Protein AF-A0A2J6TRJ1-F1 (afdb_monomer_lite)

Structure (mmCIF, N/CA/C/O backbone):
data_AF-A0A2J6TRJ1-F1
#
_entry.id   AF-A0A2J6TRJ1-F1
#
loop_
_atom_site.group_PDB
_atom_site.id
_atom_site.type_symbol
_atom_site.label_atom_id
_atom_site.label_alt_id
_atom_site.label_comp_id
_atom_site.label_asym_id
_atom_site.label_entity_id
_atom_site.label_seq_id
_atom_site.pdbx_PDB_ins_code
_atom_site.Cartn_x
_atom_site.Cartn_y
_atom_site.Cartn_z
_atom_site.occupancy
_atom_site.B_iso_or_equiv
_atom_site.auth_seq_id
_atom_site.auth_comp_id
_atom_site.auth_asym_id
_atom_site.auth_atom_id
_atom_site.pdbx_PDB_model_num
ATOM 1 N N . MET A 1 1 ? -2.696 -21.106 -6.246 1.00 55.34 1 MET A N 1
ATOM 2 C CA . MET A 1 1 ? -2.782 -19.704 -5.778 1.00 55.34 1 MET A CA 1
ATOM 3 C C . MET A 1 1 ? -1.423 -19.376 -5.183 1.00 55.34 1 MET A C 1
ATOM 5 O O . MET A 1 1 ? -0.924 -20.233 -4.468 1.00 55.34 1 MET A O 1
ATOM 9 N N . SER A 1 2 ? -0.776 -18.268 -5.560 1.00 71.44 2 SER A N 1
ATOM 10 C CA . SER A 1 2 ? 0.528 -17.905 -4.976 1.00 71.44 2 SER A CA 1
ATOM 11 C C . SER A 1 2 ? 0.366 -17.523 -3.501 1.00 71.44 2 SER A C 1
ATOM 13 O O . SER A 1 2 ? -0.729 -17.141 -3.082 1.00 71.44 2 SER A O 1
ATOM 15 N N . GLU A 1 3 ? 1.439 -17.628 -2.718 1.00 71.12 3 GLU A N 1
ATOM 16 C CA . GLU A 1 3 ? 1.448 -17.252 -1.297 1.00 71.12 3 GLU A CA 1
ATOM 17 C C . GLU A 1 3 ? 1.041 -15.782 -1.096 1.00 71.12 3 GLU A C 1
ATOM 19 O O . GLU A 1 3 ? 0.196 -15.481 -0.257 1.00 71.12 3 GLU A O 1
ATOM 24 N N . GLU A 1 4 ? 1.523 -14.882 -1.958 1.00 67.69 4 GLU A N 1
ATOM 25 C CA . GLU A 1 4 ? 1.135 -13.463 -1.970 1.00 67.69 4 GLU A CA 1
ATOM 26 C C . GLU A 1 4 ? -0.361 -13.257 -2.254 1.00 67.69 4 GLU A C 1
ATOM 28 O O . GLU A 1 4 ? -1.012 -12.428 -1.621 1.00 67.69 4 GLU A O 1
ATOM 33 N N . ALA A 1 5 ? -0.943 -14.041 -3.168 1.00 72.94 5 ALA A N 1
ATOM 34 C CA . ALA A 1 5 ? -2.368 -13.953 -3.480 1.00 72.94 5 ALA A CA 1
ATOM 35 C C . ALA A 1 5 ? -3.246 -14.397 -2.301 1.00 72.94 5 ALA A C 1
ATOM 37 O O . ALA A 1 5 ? -4.326 -13.842 -2.086 1.00 72.94 5 ALA A O 1
ATOM 38 N N . MET A 1 6 ? -2.779 -15.392 -1.542 1.00 82.44 6 MET A N 1
ATOM 39 C CA . MET A 1 6 ? -3.430 -15.841 -0.314 1.00 82.44 6 MET A CA 1
ATOM 40 C C . MET A 1 6 ? -3.315 -14.783 0.788 1.00 82.44 6 MET A C 1
ATOM 42 O O . MET A 1 6 ? -4.311 -14.485 1.444 1.00 82.44 6 MET A O 1
ATOM 46 N N . GLU A 1 7 ? -2.144 -14.163 0.942 1.00 82.94 7 GLU A N 1
ATOM 47 C CA . GLU A 1 7 ? -1.927 -13.103 1.929 1.00 82.94 7 GLU A CA 1
ATOM 48 C C . GLU A 1 7 ? -2.807 -11.879 1.660 1.00 82.94 7 GLU A C 1
ATOM 50 O O . GLU A 1 7 ? -3.430 -11.355 2.580 1.00 82.94 7 GLU A O 1
ATOM 55 N N . VAL A 1 8 ? -2.944 -11.452 0.401 1.00 83.62 8 VAL A N 1
ATOM 56 C CA . VAL A 1 8 ? -3.844 -10.338 0.059 1.00 83.62 8 VAL A CA 1
ATOM 57 C C . VAL A 1 8 ? -5.289 -10.682 0.388 1.00 83.62 8 VAL A C 1
ATOM 59 O O . VAL A 1 8 ? -6.015 -9.832 0.897 1.00 83.62 8 VAL A O 1
ATOM 62 N N . ALA A 1 9 ? -5.722 -11.912 0.102 1.00 85.56 9 ALA A N 1
ATOM 63 C CA . ALA A 1 9 ? -7.080 -12.341 0.407 1.00 85.56 9 ALA A CA 1
ATOM 64 C C . ALA A 1 9 ? -7.352 -12.320 1.919 1.00 85.56 9 ALA A C 1
ATOM 66 O O . ALA A 1 9 ? -8.403 -11.829 2.330 1.00 85.56 9 ALA A O 1
ATOM 67 N N . LEU A 1 10 ? -6.399 -12.790 2.731 1.00 88.94 10 LEU A N 1
ATOM 68 C CA . LEU A 1 10 ? -6.473 -12.740 4.193 1.00 88.94 10 LEU A CA 1
ATOM 69 C C . LEU A 1 10 ? -6.485 -11.297 4.704 1.00 88.94 10 LEU A C 1
ATOM 71 O O . LEU A 1 10 ? -7.417 -10.909 5.403 1.00 88.94 10 LEU A O 1
ATOM 75 N N . ALA A 1 11 ? -5.523 -10.472 4.284 1.00 89.88 11 ALA A N 1
ATOM 76 C CA . ALA A 1 11 ? -5.444 -9.066 4.673 1.00 89.88 11 ALA A CA 1
ATOM 77 C C . ALA A 1 11 ? -6.718 -8.294 4.307 1.00 89.88 11 ALA A C 1
ATOM 79 O O . ALA A 1 11 ? -7.244 -7.531 5.116 1.00 89.88 11 ALA A O 1
ATOM 80 N N . ALA A 1 12 ? -7.248 -8.514 3.102 1.00 92.12 12 ALA A N 1
ATOM 81 C CA . ALA A 1 12 ? -8.492 -7.897 2.665 1.00 92.12 12 ALA A CA 1
ATOM 82 C C . ALA A 1 12 ? -9.693 -8.397 3.479 1.00 92.12 12 ALA A C 1
ATOM 84 O O . ALA A 1 12 ? -10.542 -7.590 3.848 1.00 92.12 12 ALA A O 1
ATOM 85 N N . ALA A 1 13 ? -9.773 -9.693 3.792 1.00 92.62 13 ALA A N 1
ATOM 86 C CA . ALA A 1 13 ? -10.847 -10.242 4.618 1.00 92.62 13 ALA A CA 1
ATOM 87 C C . ALA A 1 13 ? -10.825 -9.666 6.043 1.00 92.62 13 ALA A C 1
ATOM 89 O O . ALA A 1 13 ? -11.865 -9.226 6.539 1.00 92.62 13 ALA A O 1
ATOM 90 N N . ASP A 1 14 ? -9.646 -9.593 6.663 1.00 93.69 14 ASP A N 1
ATOM 91 C CA . ASP A 1 14 ? -9.453 -9.017 7.995 1.00 93.69 14 ASP A CA 1
ATOM 92 C C . ASP A 1 14 ? -9.820 -7.526 8.009 1.00 93.69 14 ASP A C 1
ATOM 94 O O . ASP A 1 14 ? -10.591 -7.072 8.862 1.00 93.69 14 ASP A O 1
ATOM 98 N N . ALA A 1 15 ? -9.339 -6.769 7.016 1.00 94.38 15 ALA A N 1
ATOM 99 C CA . ALA A 1 15 ? -9.667 -5.358 6.845 1.00 94.38 15 ALA A CA 1
ATOM 100 C C . ALA A 1 15 ? -11.173 -5.139 6.607 1.00 94.38 15 ALA A C 1
ATOM 102 O O . ALA A 1 15 ? -11.783 -4.265 7.221 1.00 94.38 15 ALA A O 1
ATOM 103 N N . SER A 1 16 ? -11.818 -5.944 5.761 1.00 95.31 16 SER A N 1
ATOM 104 C CA . SER A 1 16 ? -13.269 -5.874 5.551 1.00 95.31 16 SER A CA 1
ATOM 105 C C . SER A 1 16 ? -14.041 -6.172 6.835 1.00 95.31 16 SER A C 1
ATOM 107 O O . SER A 1 16 ? -14.982 -5.449 7.161 1.00 95.31 16 SER A O 1
ATOM 109 N N . SER A 1 17 ? -13.637 -7.205 7.577 1.00 96.38 17 SER A N 1
ATOM 110 C CA . SER A 1 17 ? -14.258 -7.589 8.846 1.00 96.38 17 SER A CA 1
ATOM 111 C C . SER A 1 17 ? -14.192 -6.450 9.864 1.00 96.38 17 SER A C 1
ATOM 113 O O . SER A 1 17 ? -15.215 -6.060 10.434 1.00 96.38 17 SER A O 1
ATOM 115 N N . ILE A 1 18 ? -13.014 -5.838 10.035 1.00 96.25 18 ILE A N 1
ATOM 116 C CA . ILE A 1 18 ? -12.860 -4.743 10.992 1.00 96.25 18 ILE A CA 1
ATOM 117 C C . ILE A 1 18 ? -13.620 -3.485 10.565 1.00 96.25 18 ILE A C 1
ATOM 119 O O . ILE A 1 18 ? -14.261 -2.856 11.404 1.00 96.25 18 ILE A O 1
ATOM 123 N N . LEU A 1 19 ? -13.617 -3.141 9.274 1.00 96.00 19 LEU A N 1
ATOM 124 C CA . LEU A 1 19 ? -14.344 -1.979 8.760 1.00 96.00 19 LEU A CA 1
ATOM 125 C C . LEU A 1 19 ? -15.864 -2.152 8.887 1.00 96.00 19 LEU A C 1
ATOM 127 O O . LEU A 1 19 ? -16.559 -1.182 9.184 1.00 96.00 19 LEU A O 1
ATOM 131 N N . ASN A 1 20 ? -16.384 -3.372 8.715 1.00 95.81 20 ASN A N 1
ATOM 132 C CA . ASN A 1 20 ? -17.793 -3.678 8.974 1.00 95.81 20 ASN A CA 1
ATOM 133 C C . ASN A 1 20 ? -18.135 -3.495 10.455 1.00 95.81 20 ASN A C 1
ATOM 135 O O . ASN A 1 20 ? -19.051 -2.745 10.773 1.00 95.81 20 ASN A O 1
ATOM 139 N N . ALA A 1 21 ? -17.335 -4.071 11.357 1.00 94.94 21 ALA A N 1
ATOM 140 C CA . ALA A 1 21 ? -17.547 -3.912 12.795 1.00 94.94 21 ALA A CA 1
ATOM 141 C C . ALA A 1 21 ? -17.497 -2.438 13.239 1.00 94.94 21 ALA A C 1
ATOM 143 O O . ALA A 1 21 ? -18.287 -2.011 14.077 1.00 94.94 21 ALA A O 1
ATOM 144 N N . VAL A 1 22 ? -16.582 -1.642 12.674 1.00 94.00 22 VAL A N 1
ATOM 145 C CA . VAL A 1 22 ? -16.522 -0.195 12.925 1.00 94.00 22 VAL A CA 1
ATOM 146 C C . VAL A 1 22 ? -17.776 0.508 12.406 1.00 94.00 22 VAL A C 1
ATOM 148 O O . VAL A 1 22 ? -18.322 1.349 13.111 1.00 94.00 22 VAL A O 1
ATOM 151 N N . SER A 1 23 ? -18.255 0.163 11.208 1.00 94.44 23 SER A N 1
ATOM 152 C CA . SER A 1 23 ? -19.482 0.735 10.642 1.00 94.44 23 SER A CA 1
ATOM 153 C C . SER A 1 23 ? -20.691 0.513 11.557 1.00 94.44 23 SER A C 1
ATOM 155 O O . SER A 1 23 ? -21.430 1.458 11.832 1.00 94.44 23 SER A O 1
ATOM 157 N N . ASP A 1 24 ? -20.858 -0.706 12.074 1.00 93.88 24 ASP A N 1
ATOM 158 C CA . ASP A 1 24 ? -21.970 -1.059 12.965 1.00 93.88 24 ASP A CA 1
ATOM 159 C C . ASP A 1 24 ? -21.880 -0.312 14.308 1.00 93.88 24 ASP A C 1
ATOM 161 O O . ASP A 1 24 ? -22.879 0.185 14.840 1.00 93.88 24 ASP A O 1
ATOM 165 N N . LEU A 1 25 ? -20.662 -0.163 14.842 1.00 92.19 25 LEU A N 1
ATOM 166 C CA . LEU A 1 25 ? -20.414 0.603 16.064 1.00 92.19 25 LEU A CA 1
ATOM 167 C C . LEU A 1 25 ? -20.662 2.100 15.881 1.00 92.19 25 LEU A C 1
ATOM 169 O O . LEU A 1 25 ? -21.194 2.730 16.789 1.00 92.19 25 LEU A O 1
ATOM 173 N N . ILE A 1 26 ? -20.306 2.680 14.731 1.00 91.06 26 ILE A N 1
ATOM 174 C CA . ILE A 1 26 ? -20.596 4.089 14.436 1.00 91.06 26 ILE A CA 1
ATOM 175 C C . ILE A 1 26 ? -22.107 4.315 14.382 1.00 91.06 26 ILE A C 1
ATOM 177 O O . ILE A 1 26 ? -22.587 5.310 14.930 1.00 91.06 26 ILE A O 1
ATOM 181 N N . GLN A 1 27 ? -22.859 3.401 13.761 1.00 90.44 27 GLN A N 1
ATOM 182 C CA . GLN A 1 27 ? -24.318 3.485 13.726 1.00 90.44 27 GLN A CA 1
ATOM 183 C C . GLN A 1 27 ? -24.892 3.452 15.148 1.00 90.44 27 GLN A C 1
ATOM 185 O O . GLN A 1 27 ? -25.598 4.375 15.546 1.00 90.44 27 GLN A O 1
ATOM 190 N N . THR A 1 28 ? -24.474 2.470 15.948 1.00 90.06 28 THR A N 1
ATOM 191 C CA . THR A 1 28 ? -24.889 2.340 17.354 1.00 90.06 28 THR A CA 1
ATOM 192 C C . THR A 1 28 ? -24.539 3.589 18.173 1.00 90.06 28 THR A C 1
ATOM 194 O O . THR A 1 28 ? -25.374 4.124 18.898 1.00 90.06 28 THR A O 1
ATOM 197 N N . ALA A 1 29 ? -23.313 4.102 18.040 1.00 86.88 29 ALA A N 1
ATOM 198 C CA . ALA A 1 29 ? -22.865 5.300 18.744 1.00 86.88 29 ALA A CA 1
ATOM 199 C C . ALA A 1 29 ? -23.630 6.557 18.302 1.00 86.88 29 ALA A C 1
ATOM 201 O O . ALA A 1 29 ? -23.851 7.453 19.111 1.00 86.88 29 ALA A O 1
ATOM 202 N N . THR A 1 30 ? -24.058 6.628 17.041 1.00 88.50 30 THR A N 1
ATOM 203 C CA . THR A 1 30 ? -24.856 7.752 16.532 1.00 88.50 30 THR A CA 1
ATOM 204 C C . THR A 1 30 ? -26.225 7.810 17.203 1.00 88.50 30 THR A C 1
ATOM 206 O O . THR A 1 30 ? -26.708 8.903 17.502 1.00 88.50 30 THR A O 1
ATOM 209 N N . ASP A 1 31 ? -26.818 6.646 17.471 1.00 87.38 31 ASP A N 1
ATOM 210 C CA . ASP A 1 31 ? -28.119 6.535 18.130 1.00 87.38 31 ASP A CA 1
ATOM 211 C C . ASP A 1 31 ? -28.017 6.838 19.636 1.00 87.38 31 ASP A C 1
ATOM 213 O O . ASP A 1 31 ? -28.888 7.501 20.199 1.00 87.38 31 ASP A O 1
ATOM 217 N N . VAL A 1 32 ? -26.925 6.413 20.285 1.00 87.06 32 VAL A N 1
ATOM 218 C CA . VAL A 1 32 ? -26.696 6.621 21.729 1.00 87.06 32 VAL A CA 1
ATOM 219 C C . VAL A 1 32 ? -26.202 8.037 22.054 1.00 87.06 32 VAL A C 1
ATOM 221 O O . VAL A 1 32 ? -26.535 8.573 23.111 1.00 87.06 32 VAL A O 1
ATOM 224 N N . TYR A 1 33 ? -25.435 8.670 21.159 1.00 85.75 33 TYR A N 1
ATOM 225 C CA . TYR A 1 33 ? -24.804 9.976 21.388 1.00 85.75 33 TYR A CA 1
ATOM 226 C C . TYR A 1 33 ? -25.191 11.003 20.305 1.00 85.75 33 TYR A C 1
ATOM 228 O O . TYR A 1 33 ? -24.367 11.352 19.450 1.00 85.75 33 TYR A O 1
ATOM 236 N N . PRO A 1 34 ? -26.421 11.561 20.342 1.00 84.75 34 PRO A N 1
ATOM 237 C CA . PRO A 1 34 ? -26.922 12.471 19.306 1.00 84.75 34 PRO A CA 1
ATOM 238 C C . PRO A 1 34 ? -26.067 13.725 19.088 1.00 84.75 34 PRO A C 1
ATOM 240 O O . PRO A 1 34 ? -25.969 14.215 17.962 1.00 84.75 34 PRO A O 1
ATOM 243 N N . SER A 1 35 ? -25.404 14.224 20.137 1.00 84.50 35 SER A N 1
ATOM 244 C CA . SER A 1 35 ? -24.485 15.370 20.062 1.00 84.50 35 SER A CA 1
ATOM 245 C C . SER A 1 35 ? -23.278 15.119 19.148 1.00 84.50 35 SER A C 1
ATOM 247 O O . SER A 1 35 ? -22.689 16.068 18.633 1.00 84.50 35 SER A O 1
ATOM 249 N N . LEU A 1 36 ? -22.929 13.852 18.895 1.00 83.69 36 LEU A N 1
ATOM 250 C CA . LEU A 1 36 ? -21.785 13.443 18.075 1.00 83.69 36 LEU A CA 1
ATOM 251 C C . LEU A 1 36 ? -22.163 13.030 16.654 1.00 83.69 36 LEU A C 1
ATOM 253 O O . LEU A 1 36 ? -21.275 12.734 15.851 1.00 83.69 36 LEU A O 1
ATOM 257 N N . LYS A 1 37 ? -23.455 13.053 16.312 1.00 85.50 37 LYS A N 1
ATOM 258 C CA . LYS A 1 37 ? -23.991 12.559 15.037 1.00 85.50 37 LYS A CA 1
ATOM 259 C C . LYS A 1 37 ? -23.230 13.075 13.816 1.00 85.50 37 LYS A C 1
ATOM 261 O O . LYS A 1 37 ? -22.824 12.279 12.977 1.00 85.50 37 LYS A O 1
ATOM 266 N N . GLY A 1 38 ? -22.970 14.381 13.732 1.00 82.06 38 GLY A N 1
ATOM 267 C CA . GLY A 1 38 ? -22.247 14.960 12.592 1.00 82.06 38 GLY A CA 1
ATOM 268 C C . GLY A 1 38 ? -20.810 14.436 12.446 1.00 82.06 38 GLY A C 1
ATOM 269 O O . GLY A 1 38 ? -20.364 14.140 11.337 1.00 82.06 38 GLY A O 1
ATOM 270 N N . LYS A 1 39 ? -20.090 14.262 13.565 1.00 81.88 39 LYS A N 1
ATOM 271 C CA . LYS A 1 39 ? -18.722 13.713 13.571 1.00 81.88 39 LYS A CA 1
ATOM 272 C C . LYS A 1 39 ? -18.728 12.231 13.180 1.00 81.88 39 LYS A C 1
ATOM 274 O O . LYS A 1 39 ? -17.967 11.820 12.308 1.00 81.88 39 LYS A O 1
ATOM 279 N N . LEU A 1 40 ? -19.630 11.448 13.770 1.00 85.88 40 LEU A N 1
ATOM 280 C CA . LEU A 1 40 ? -19.775 10.014 13.515 1.00 85.88 40 LEU A CA 1
ATOM 281 C C . LEU A 1 40 ? -20.175 9.721 12.059 1.00 85.88 40 LEU A C 1
ATOM 283 O O . LEU A 1 40 ? -19.565 8.868 11.420 1.00 85.88 40 LEU A O 1
ATOM 287 N N . GLN A 1 41 ? -21.088 10.503 11.477 1.00 86.69 41 GLN A N 1
ATOM 288 C CA . GLN A 1 41 ? -21.465 10.382 10.062 1.00 86.69 41 GLN A CA 1
ATOM 289 C C . GLN A 1 41 ? -20.296 10.646 9.098 1.00 86.69 41 GLN A C 1
ATOM 291 O O . GLN A 1 41 ? -20.174 9.971 8.073 1.00 86.69 41 GLN A O 1
ATOM 296 N N . SER A 1 42 ? -19.404 11.588 9.427 1.00 85.00 42 SER A N 1
ATOM 297 C CA . SER A 1 42 ? -18.175 11.820 8.654 1.00 85.00 42 SER A CA 1
ATOM 298 C C . SER A 1 42 ? -17.273 10.578 8.650 1.00 85.00 42 SER A C 1
ATOM 300 O O . SER A 1 42 ? -16.741 10.193 7.605 1.00 85.00 42 SER A O 1
ATOM 302 N N . HIS A 1 43 ? -17.164 9.887 9.791 1.00 87.50 43 HIS A N 1
ATOM 303 C CA . HIS A 1 43 ? -16.439 8.620 9.881 1.00 87.50 43 HIS A CA 1
ATOM 304 C C . HIS A 1 43 ? -17.111 7.507 9.067 1.00 87.50 43 HIS A C 1
ATOM 306 O O . HIS A 1 43 ? -16.404 6.792 8.360 1.00 87.50 43 HIS A O 1
ATOM 312 N N . THR A 1 44 ? -18.446 7.404 9.056 1.00 90.00 44 THR A N 1
ATOM 313 C CA . THR A 1 44 ? -19.173 6.444 8.198 1.00 90.00 44 THR A CA 1
ATOM 314 C C . THR A 1 44 ? -18.806 6.606 6.723 1.00 90.00 44 THR A C 1
ATOM 316 O O . THR A 1 44 ? -18.526 5.624 6.033 1.00 90.00 44 THR A O 1
ATOM 319 N N . GLY A 1 45 ? -18.761 7.849 6.231 1.00 89.44 45 GLY A N 1
ATOM 320 C CA . GLY A 1 45 ? -18.373 8.137 4.850 1.00 89.44 45 GLY A CA 1
ATOM 321 C C . GLY A 1 45 ? -16.957 7.657 4.521 1.00 89.44 45 GLY A C 1
ATOM 322 O O . GLY A 1 45 ? -16.733 7.057 3.469 1.00 89.44 45 GLY A O 1
ATOM 323 N N . GLU A 1 46 ? -16.001 7.870 5.426 1.00 91.12 46 GLU A N 1
ATOM 324 C CA . GLU A 1 46 ? -14.621 7.411 5.238 1.00 91.12 46 GLU A CA 1
ATOM 325 C C . GLU A 1 46 ? -14.478 5.885 5.332 1.00 91.12 46 GLU A C 1
ATOM 327 O O . GLU A 1 46 ? -13.749 5.301 4.528 1.00 91.12 46 GLU A O 1
ATOM 332 N N . ILE A 1 47 ? -15.222 5.227 6.226 1.00 93.62 47 ILE A N 1
ATOM 333 C CA . ILE A 1 47 ? -15.259 3.761 6.339 1.00 93.62 47 ILE A CA 1
ATOM 334 C C . ILE A 1 47 ? -15.817 3.127 5.065 1.00 93.62 47 ILE A C 1
ATOM 336 O O . ILE A 1 47 ? -15.234 2.180 4.540 1.00 93.62 47 ILE A O 1
ATOM 340 N N . ASN A 1 48 ? -16.897 3.674 4.508 1.00 93.88 48 ASN A N 1
ATOM 341 C CA . ASN A 1 48 ? -17.472 3.163 3.265 1.00 93.88 48 ASN A CA 1
ATOM 342 C C . ASN A 1 48 ? -16.510 3.310 2.081 1.00 93.88 48 ASN A C 1
ATOM 344 O O . ASN A 1 48 ? -16.341 2.369 1.306 1.00 93.88 48 ASN A O 1
ATOM 348 N N . LYS A 1 49 ? -15.807 4.445 1.974 1.00 94.44 49 LYS A N 1
ATOM 349 C CA . LYS A 1 49 ? -14.745 4.617 0.969 1.00 94.44 49 LYS A CA 1
ATOM 350 C C . LYS A 1 49 ? -13.617 3.603 1.164 1.00 94.44 49 LYS A C 1
ATOM 352 O O . LYS A 1 49 ? -13.128 3.049 0.187 1.00 94.44 49 LYS A O 1
ATOM 357 N N . ALA A 1 50 ? -13.204 3.347 2.406 1.00 94.88 50 ALA A N 1
ATOM 358 C CA . ALA A 1 50 ? -12.182 2.352 2.720 1.00 94.88 50 ALA A CA 1
ATOM 359 C C . ALA A 1 50 ? -12.617 0.932 2.308 1.00 94.88 50 ALA A C 1
ATOM 361 O O . ALA A 1 50 ? -11.844 0.220 1.672 1.00 94.88 50 ALA A O 1
ATOM 362 N N . LYS A 1 51 ? -13.873 0.552 2.576 1.00 95.38 51 LYS A N 1
ATOM 363 C CA . LYS A 1 51 ? -14.446 -0.742 2.166 1.00 95.38 51 LYS A CA 1
ATOM 364 C C . LYS A 1 51 ? -14.406 -0.940 0.650 1.00 95.38 51 LYS A C 1
ATOM 366 O O . LYS A 1 51 ? -13.945 -1.982 0.197 1.00 95.38 51 LYS A O 1
ATOM 371 N N . LEU A 1 52 ? -14.796 0.076 -0.125 1.00 96.00 52 LEU A N 1
ATOM 372 C CA . LEU A 1 52 ? -14.742 0.022 -1.593 1.00 96.00 52 LEU A CA 1
ATOM 373 C C . LEU A 1 52 ? -13.320 -0.227 -2.119 1.00 96.00 52 LEU A C 1
ATOM 375 O O . LEU A 1 52 ? -13.139 -0.991 -3.066 1.00 96.00 52 LEU A O 1
ATOM 379 N N . VAL A 1 53 ? -12.310 0.388 -1.493 1.00 95.88 53 VAL A N 1
ATOM 380 C CA . VAL A 1 53 ? -10.896 0.169 -1.840 1.00 95.88 53 VAL A CA 1
ATOM 381 C C . VAL A 1 53 ? -10.472 -1.271 -1.530 1.00 95.88 53 VAL A C 1
ATOM 383 O O . VAL A 1 53 ? -9.831 -1.910 -2.362 1.00 95.88 53 VAL A O 1
ATOM 386 N N . VAL A 1 54 ? -10.853 -1.812 -0.369 1.00 95.25 54 VAL A N 1
ATOM 387 C CA . VAL A 1 54 ? -10.539 -3.203 0.005 1.00 95.25 54 VAL A CA 1
ATOM 388 C C . VAL A 1 54 ? -11.211 -4.200 -0.946 1.00 95.25 54 VAL A C 1
ATOM 390 O O . VAL A 1 54 ? -10.560 -5.132 -1.422 1.00 95.25 54 VAL A O 1
ATOM 393 N N . ASP A 1 55 ? -12.481 -3.979 -1.292 1.00 94.44 55 ASP A N 1
ATOM 394 C CA . ASP A 1 55 ? -13.208 -4.815 -2.250 1.00 94.44 55 ASP A CA 1
ATOM 395 C C . ASP A 1 55 ? -12.580 -4.766 -3.652 1.00 94.44 55 ASP A C 1
ATOM 397 O O . ASP A 1 55 ? -12.474 -5.800 -4.318 1.00 94.44 55 ASP A O 1
ATOM 401 N N . LEU A 1 56 ? -12.124 -3.591 -4.100 1.00 95.06 56 LEU A N 1
ATOM 402 C CA . LEU A 1 56 ? -11.377 -3.442 -5.351 1.00 95.06 56 LEU A CA 1
ATOM 403 C C . LEU A 1 56 ? -10.126 -4.330 -5.346 1.00 95.06 56 LEU A C 1
ATOM 405 O O . LEU A 1 56 ? -9.931 -5.099 -6.285 1.00 95.06 56 LEU A O 1
ATOM 409 N N . ILE A 1 57 ? -9.311 -4.269 -4.290 1.00 93.94 57 ILE A N 1
ATOM 410 C CA . ILE A 1 57 ? -8.072 -5.056 -4.196 1.00 93.94 57 ILE A CA 1
ATOM 411 C C . ILE A 1 57 ? -8.374 -6.555 -4.186 1.00 93.94 57 ILE A C 1
ATOM 413 O O . ILE A 1 57 ? -7.758 -7.311 -4.937 1.00 93.94 57 ILE A O 1
ATOM 417 N N . ARG A 1 58 ? -9.368 -6.991 -3.400 1.00 91.19 58 ARG A N 1
ATOM 418 C CA . ARG A 1 58 ? -9.778 -8.403 -3.338 1.00 91.19 58 ARG A CA 1
ATOM 419 C C . ARG A 1 58 ? -10.155 -8.951 -4.717 1.00 91.19 58 ARG A C 1
ATOM 421 O O . ARG A 1 58 ? -9.869 -10.105 -5.025 1.00 91.19 58 ARG A O 1
ATOM 428 N N . ASN A 1 59 ? -10.784 -8.121 -5.546 1.00 91.12 59 ASN A N 1
ATOM 429 C CA . ASN A 1 59 ? -11.295 -8.519 -6.854 1.00 91.12 59 ASN A CA 1
ATOM 430 C C . ASN A 1 59 ? -10.277 -8.354 -7.996 1.00 91.12 59 ASN A C 1
ATOM 432 O O . ASN A 1 59 ? -10.553 -8.792 -9.113 1.00 91.12 59 ASN A O 1
ATOM 436 N N . GLN A 1 60 ? -9.122 -7.725 -7.758 1.00 91.56 60 GLN A N 1
ATOM 437 C CA . GLN A 1 60 ? -8.127 -7.430 -8.790 1.00 91.56 60 GLN A CA 1
ATOM 438 C C . GLN A 1 60 ? -6.780 -8.074 -8.461 1.00 91.56 60 GLN A C 1
ATOM 440 O O . GLN A 1 60 ? -5.962 -7.513 -7.738 1.00 91.56 60 GLN A O 1
ATOM 445 N N . LYS A 1 61 ? -6.500 -9.228 -9.083 1.00 86.25 61 LYS A N 1
ATOM 446 C CA . LYS A 1 61 ? -5.217 -9.938 -8.916 1.00 86.25 61 LYS A CA 1
ATOM 447 C C . LYS A 1 61 ? -3.997 -9.067 -9.227 1.00 86.25 61 LYS A C 1
ATOM 449 O O . LYS A 1 61 ? -2.971 -9.220 -8.585 1.00 86.25 61 LYS A O 1
ATOM 454 N N . GLY A 1 62 ? -4.110 -8.135 -10.175 1.00 86.12 62 GLY A N 1
ATOM 455 C CA . GLY A 1 62 ? -3.023 -7.209 -10.509 1.00 86.12 62 GLY A CA 1
ATOM 456 C C . GLY A 1 62 ? -2.599 -6.300 -9.349 1.00 86.12 62 GLY A C 1
ATOM 457 O O . GLY A 1 62 ? -1.468 -5.829 -9.339 1.00 86.12 62 GLY A O 1
ATOM 458 N N . LEU A 1 63 ? -3.476 -6.079 -8.364 1.00 91.25 63 LEU A N 1
ATOM 459 C CA . LEU A 1 63 ? -3.209 -5.247 -7.187 1.00 91.25 63 LEU A CA 1
ATOM 460 C C . LEU A 1 63 ? -2.602 -6.035 -6.019 1.00 91.25 63 LEU A C 1
ATOM 462 O O . LEU A 1 63 ? -2.388 -5.469 -4.954 1.00 91.25 63 LEU A O 1
ATOM 466 N N . GLN A 1 64 ? -2.318 -7.327 -6.191 1.00 85.62 64 GLN A N 1
ATOM 467 C CA . GLN A 1 64 ? -1.767 -8.198 -5.151 1.00 85.62 64 GLN A CA 1
ATOM 468 C C . GLN A 1 64 ? -0.254 -7.992 -4.971 1.00 85.62 64 GLN A C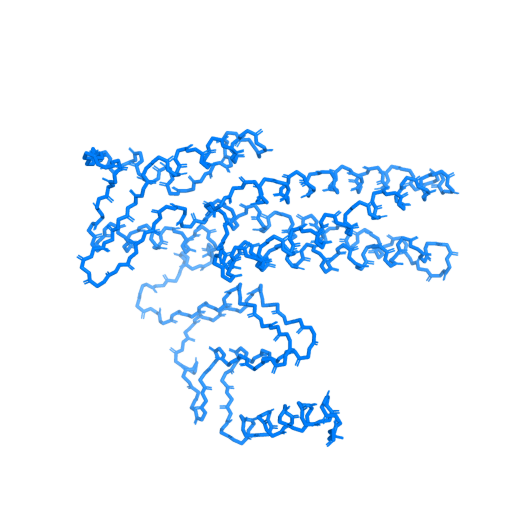 1
ATOM 470 O O . GLN A 1 64 ? 0.526 -8.924 -5.112 1.00 85.62 64 GLN A O 1
ATOM 475 N N . THR A 1 65 ? 0.166 -6.754 -4.700 1.00 82.06 65 THR A N 1
ATOM 476 C CA . THR A 1 65 ? 1.575 -6.387 -4.492 1.00 82.06 65 THR A CA 1
ATOM 477 C C . THR A 1 65 ? 1.873 -6.174 -3.010 1.00 82.06 65 THR A C 1
ATOM 479 O O . THR A 1 65 ? 0.986 -5.817 -2.233 1.00 82.06 65 THR A O 1
ATOM 482 N N . SER A 1 66 ? 3.136 -6.330 -2.608 1.00 76.94 66 SER A N 1
ATOM 483 C CA . SER A 1 66 ? 3.580 -6.111 -1.222 1.00 76.94 66 SER A CA 1
ATOM 484 C C . SER A 1 66 ? 3.194 -4.731 -0.674 1.00 76.94 66 SER A C 1
ATOM 486 O O . SER A 1 66 ? 2.702 -4.632 0.449 1.00 76.94 66 SER A O 1
ATOM 488 N N . GLY A 1 67 ? 3.327 -3.675 -1.483 1.00 81.00 67 GLY A N 1
ATOM 489 C CA . GLY A 1 67 ? 2.930 -2.318 -1.096 1.00 81.00 67 GLY A CA 1
ATOM 490 C C . GLY A 1 67 ? 1.428 -2.171 -0.838 1.00 81.00 67 GLY A C 1
ATOM 491 O O . GLY A 1 67 ? 1.020 -1.509 0.115 1.00 81.00 67 GLY A O 1
ATOM 492 N N . VAL A 1 68 ? 0.593 -2.837 -1.639 1.00 89.06 68 VAL A N 1
ATOM 493 C CA . VAL A 1 68 ? -0.861 -2.851 -1.429 1.00 89.06 68 VAL A CA 1
ATOM 494 C C . VAL A 1 68 ? -1.226 -3.663 -0.181 1.00 89.06 68 VAL A C 1
ATOM 496 O O . VAL A 1 68 ? -2.079 -3.223 0.590 1.00 89.06 68 VAL A O 1
ATOM 499 N N . ILE A 1 69 ? -0.554 -4.793 0.076 1.00 88.12 69 ILE A N 1
ATOM 500 C CA . ILE A 1 69 ? -0.741 -5.581 1.309 1.00 88.12 69 ILE A CA 1
ATOM 501 C C . ILE A 1 69 ? -0.407 -4.734 2.538 1.00 88.12 69 ILE A C 1
ATOM 503 O O . ILE A 1 69 ? -1.221 -4.651 3.457 1.00 88.12 69 ILE A O 1
ATOM 507 N N . ALA A 1 70 ? 0.757 -4.076 2.549 1.00 83.75 70 ALA A N 1
ATOM 508 C CA . ALA A 1 70 ? 1.175 -3.219 3.655 1.00 83.75 70 ALA A CA 1
ATOM 509 C C . ALA A 1 70 ? 0.135 -2.118 3.929 1.00 83.75 70 ALA A C 1
ATOM 511 O O . ALA A 1 70 ? -0.284 -1.931 5.073 1.00 83.75 70 ALA A O 1
ATOM 512 N N . GLY A 1 71 ? -0.370 -1.464 2.877 1.00 87.94 71 GLY A N 1
ATOM 513 C CA . GLY A 1 71 ? -1.425 -0.459 3.003 1.00 87.94 71 GLY A CA 1
ATOM 514 C C . GLY A 1 71 ? -2.755 -1.019 3.535 1.00 87.94 71 GLY A C 1
ATOM 515 O O . GLY A 1 71 ? -3.391 -0.375 4.372 1.00 87.94 71 GLY A O 1
ATOM 516 N N . ILE A 1 72 ? -3.167 -2.229 3.129 1.00 92.06 72 ILE A N 1
ATOM 517 C CA . ILE A 1 72 ? -4.352 -2.896 3.702 1.00 92.06 72 ILE A CA 1
ATOM 518 C C . ILE A 1 72 ? -4.141 -3.194 5.191 1.00 92.06 72 ILE A C 1
ATOM 520 O O . ILE A 1 72 ? -5.032 -2.928 5.996 1.00 92.06 72 ILE A O 1
ATOM 524 N N . ARG A 1 73 ? -2.969 -3.706 5.583 1.00 89.38 73 ARG A N 1
ATOM 525 C CA . ARG A 1 73 ? -2.663 -4.018 6.990 1.00 89.38 73 ARG A CA 1
ATOM 526 C C . ARG A 1 73 ? -2.607 -2.761 7.862 1.00 89.38 73 ARG A C 1
ATOM 528 O O . ARG A 1 73 ? -3.070 -2.784 9.002 1.00 89.38 73 ARG A O 1
ATOM 535 N N . MET A 1 74 ? -2.127 -1.636 7.331 1.00 87.94 74 MET A N 1
ATOM 536 C CA . MET A 1 74 ? -2.221 -0.340 8.018 1.00 87.94 74 MET A CA 1
ATOM 537 C C . MET A 1 74 ? -3.677 0.087 8.233 1.00 87.94 74 MET A C 1
ATOM 539 O O . MET A 1 74 ? -4.047 0.505 9.333 1.00 87.94 74 MET A O 1
ATOM 543 N N . LEU A 1 75 ? -4.517 -0.057 7.205 1.00 91.50 75 LEU A N 1
ATOM 544 C CA . LEU A 1 75 ? -5.945 0.245 7.288 1.00 91.50 75 LEU A CA 1
ATOM 545 C C . LEU A 1 75 ? -6.651 -0.646 8.323 1.00 91.50 75 LEU A C 1
ATOM 547 O O . LEU A 1 75 ? -7.438 -0.150 9.128 1.00 91.50 75 LEU A O 1
ATOM 551 N N . GLU A 1 76 ? -6.328 -1.940 8.344 1.00 93.00 76 GLU A N 1
ATOM 552 C CA . GLU A 1 76 ? -6.815 -2.903 9.333 1.00 93.00 76 GLU A CA 1
ATOM 553 C C . GLU A 1 76 ? -6.413 -2.498 10.760 1.00 93.00 76 GLU A C 1
ATOM 555 O O . GLU A 1 76 ? -7.257 -2.437 11.656 1.00 93.00 76 GLU A O 1
ATOM 560 N N . SER A 1 77 ? -5.134 -2.173 10.971 1.00 89.56 77 SER A N 1
ATOM 561 C CA . SER A 1 77 ? -4.592 -1.747 12.265 1.00 89.56 77 SER A CA 1
ATOM 562 C C . SER A 1 77 ? -5.297 -0.496 12.796 1.00 89.56 77 SER A C 1
ATOM 564 O O . SER A 1 77 ? -5.782 -0.476 13.930 1.00 89.56 77 SER A O 1
ATOM 566 N N . HIS A 1 78 ? -5.453 0.538 11.965 1.00 90.00 78 HIS A N 1
ATOM 567 C CA . HIS A 1 78 ? -6.185 1.746 12.357 1.00 90.00 78 HIS A CA 1
ATOM 568 C C . HIS A 1 78 ? -7.680 1.484 12.567 1.00 90.00 78 HIS A C 1
ATOM 570 O O . HIS A 1 78 ? -8.267 2.040 13.496 1.00 90.00 78 HIS A O 1
ATOM 576 N N . GLY A 1 79 ? -8.281 0.583 11.786 1.00 91.81 79 GLY A N 1
ATOM 577 C CA . GLY A 1 79 ? -9.641 0.098 12.012 1.00 91.81 79 GLY A CA 1
ATOM 578 C C . GLY A 1 79 ? -9.807 -0.569 13.380 1.00 91.81 79 GLY A C 1
ATOM 579 O O . GLY A 1 79 ? -10.787 -0.303 14.073 1.00 91.81 79 GLY A O 1
ATOM 580 N N . LYS A 1 80 ? -8.834 -1.381 13.821 1.00 92.19 80 LYS A N 1
ATOM 581 C CA . LYS A 1 80 ? -8.841 -2.028 15.148 1.00 92.19 80 LYS A CA 1
ATOM 582 C C . LYS A 1 80 ? -8.798 -1.004 16.282 1.00 92.19 80 LYS A C 1
ATOM 584 O O . LYS A 1 80 ? -9.546 -1.141 17.251 1.00 92.19 80 LYS A O 1
ATOM 589 N N . ILE A 1 81 ? -7.973 0.033 16.145 1.00 89.31 81 ILE A N 1
ATOM 590 C CA . ILE A 1 81 ? -7.884 1.118 17.132 1.00 89.31 81 ILE A CA 1
ATOM 591 C C . ILE A 1 81 ? -9.202 1.898 17.178 1.00 89.31 81 ILE A C 1
ATOM 593 O O . ILE A 1 81 ? -9.772 2.055 18.254 1.00 89.31 81 ILE A O 1
ATOM 597 N N . LEU A 1 82 ? -9.746 2.292 16.021 1.00 89.56 82 LEU A N 1
ATOM 598 C CA . LEU A 1 82 ? -11.024 3.004 15.948 1.00 89.56 82 LEU A CA 1
ATOM 599 C C . LEU A 1 82 ? -12.176 2.172 16.532 1.00 89.56 82 LEU A C 1
ATOM 601 O O . LEU A 1 82 ? -12.994 2.701 17.281 1.00 89.56 82 LEU A O 1
ATOM 605 N N . LYS A 1 83 ? -12.218 0.861 16.262 1.00 91.69 83 LYS A N 1
ATOM 606 C CA . LYS A 1 83 ? -13.181 -0.060 16.885 1.00 91.69 83 LYS A CA 1
ATOM 607 C C . LYS A 1 83 ? -13.083 -0.008 18.412 1.00 91.69 83 LYS A C 1
ATOM 609 O O . LYS A 1 83 ? -14.102 0.099 19.087 1.00 91.69 83 LYS A O 1
ATOM 614 N N . SER A 1 84 ? -11.865 -0.089 18.953 1.00 89.06 84 SER A N 1
ATOM 615 C CA . SER A 1 84 ? -11.612 -0.014 20.398 1.00 89.06 84 SER A CA 1
ATOM 616 C C . SER A 1 84 ? -12.077 1.319 20.988 1.00 89.06 84 SER A C 1
ATOM 618 O O . SER A 1 84 ? -12.772 1.333 22.003 1.00 89.06 84 SER A O 1
ATOM 620 N N . ASP A 1 85 ? -11.767 2.433 20.321 1.00 87.94 85 ASP A N 1
ATOM 621 C CA . ASP A 1 85 ? -12.182 3.768 20.754 1.00 87.94 85 ASP A CA 1
ATOM 622 C C . ASP A 1 85 ? -13.709 3.905 20.786 1.00 87.94 85 ASP A C 1
ATOM 624 O O . ASP A 1 85 ? -14.253 4.334 21.805 1.00 87.94 85 ASP A O 1
ATOM 628 N N . LEU A 1 86 ? -14.402 3.441 19.742 1.00 87.44 86 LEU A N 1
ATOM 629 C CA . LEU A 1 86 ? -15.867 3.436 19.669 1.00 87.44 86 LEU A CA 1
ATOM 630 C C . LEU A 1 86 ? -16.516 2.567 20.757 1.00 87.44 86 LEU A C 1
ATOM 632 O O . LEU A 1 86 ? -17.505 2.980 21.352 1.00 87.44 86 LEU A O 1
ATOM 636 N N . MET A 1 87 ? -15.957 1.393 21.072 1.00 87.38 87 MET A N 1
ATOM 637 C CA . MET A 1 87 ? -16.469 0.542 22.162 1.00 87.38 87 MET A CA 1
ATOM 638 C C . MET A 1 87 ? -16.280 1.171 23.553 1.00 87.38 87 MET A C 1
ATOM 640 O O . MET A 1 87 ? -17.001 0.837 24.494 1.00 87.38 87 MET A O 1
ATOM 644 N N . SER A 1 88 ? -15.301 2.066 23.694 1.00 84.81 88 SER A N 1
ATOM 645 C CA . SER A 1 88 ? -15.006 2.791 24.937 1.00 84.81 88 SER A CA 1
ATOM 646 C C . SER A 1 88 ? -15.644 4.181 25.019 1.00 84.81 88 SER A C 1
ATOM 648 O O . SER A 1 88 ? -15.398 4.911 25.984 1.00 84.81 88 SER A O 1
ATOM 650 N N . LEU A 1 89 ? -16.457 4.558 24.029 1.00 82.69 89 LEU A N 1
ATOM 651 C CA . LEU A 1 89 ? -17.119 5.854 24.010 1.00 82.69 89 LEU A CA 1
ATOM 652 C C . LEU A 1 89 ? -17.982 6.039 25.268 1.00 82.69 89 LEU A C 1
ATOM 654 O O . LEU A 1 89 ? -18.671 5.119 25.703 1.00 82.69 89 LEU A O 1
ATOM 658 N N . GLY A 1 90 ? -17.902 7.214 25.896 1.00 70.94 90 GLY A N 1
ATOM 659 C CA . GLY A 1 90 ? -18.619 7.513 27.142 1.00 70.94 90 GLY A CA 1
ATOM 660 C C . GLY A 1 90 ? -18.020 6.912 28.425 1.00 70.94 90 GLY A C 1
ATOM 661 O O . GLY A 1 90 ? -18.517 7.217 29.504 1.00 70.94 90 GLY A O 1
ATOM 662 N N . LYS A 1 91 ? -16.945 6.110 28.348 1.00 68.81 91 LYS A N 1
ATOM 663 C CA . LYS A 1 91 ? -16.256 5.493 29.505 1.00 68.81 91 LYS A CA 1
ATOM 664 C C . LYS A 1 91 ? -14.873 6.108 29.793 1.00 68.81 91 LYS A C 1
ATOM 666 O O . LYS A 1 91 ? -13.945 5.375 30.117 1.00 68.81 91 LYS A O 1
ATOM 671 N N . ASN A 1 92 ? -14.728 7.435 29.685 1.00 59.56 92 ASN A N 1
ATOM 672 C CA . ASN A 1 92 ? -13.483 8.211 29.903 1.00 59.56 92 ASN A CA 1
ATOM 673 C C . ASN A 1 92 ? -12.503 8.349 28.715 1.00 59.56 92 ASN A C 1
ATOM 675 O O . ASN A 1 92 ? -11.356 8.737 28.937 1.00 59.56 92 ASN A O 1
ATOM 679 N N . LYS A 1 93 ? -12.903 8.086 27.460 1.00 59.78 93 LYS A N 1
ATOM 680 C CA . LYS A 1 93 ? -12.105 8.505 26.287 1.00 59.78 93 LYS A CA 1
ATOM 681 C C . LYS A 1 93 ? -12.638 9.789 25.658 1.00 59.78 93 LYS A C 1
ATOM 683 O O . LYS A 1 93 ? -13.837 9.927 25.436 1.00 59.78 93 LYS A O 1
ATOM 688 N N . ASP A 1 94 ? -11.698 10.685 25.370 1.00 67.38 94 ASP A N 1
ATOM 689 C CA . ASP A 1 94 ? -11.904 11.998 24.764 1.00 67.38 94 ASP A CA 1
ATOM 690 C C . ASP A 1 94 ? -12.325 11.863 23.289 1.00 67.38 94 ASP A C 1
ATOM 692 O O . ASP A 1 94 ? -11.739 11.087 22.530 1.00 67.38 94 ASP A O 1
ATOM 696 N N . GLU A 1 95 ? -13.322 12.644 22.870 1.00 72.81 95 GLU A N 1
ATOM 697 C CA . GLU A 1 95 ? -13.758 12.781 21.474 1.00 72.81 95 GLU A CA 1
ATOM 698 C C . GLU A 1 95 ? -12.594 13.125 20.531 1.00 72.81 95 GLU A C 1
ATOM 700 O O . GLU A 1 95 ? -12.623 12.788 19.343 1.00 72.81 95 GLU A O 1
ATOM 705 N N . ASN A 1 96 ? -11.549 13.770 21.057 1.00 76.38 96 ASN A N 1
ATOM 706 C CA . ASN A 1 96 ? -10.328 14.065 20.316 1.00 76.38 96 ASN A CA 1
ATOM 707 C C . ASN A 1 96 ? -9.625 12.798 19.801 1.00 76.38 96 ASN A C 1
ATOM 709 O O . ASN A 1 96 ? -9.129 12.804 18.674 1.00 76.38 96 ASN A O 1
ATOM 713 N N . ASN A 1 97 ? -9.657 11.689 20.549 1.00 79.75 97 ASN A N 1
ATOM 714 C CA . ASN A 1 97 ? -9.041 10.430 20.117 1.00 79.75 97 ASN A CA 1
ATOM 715 C C . ASN A 1 97 ? -9.731 9.859 18.873 1.00 79.75 97 ASN A C 1
ATOM 717 O O . ASN A 1 97 ? -9.052 9.449 17.931 1.00 79.75 97 ASN A O 1
ATOM 721 N N . LEU A 1 98 ? -11.068 9.912 18.824 1.00 79.62 98 LEU A N 1
ATOM 722 C CA . LEU A 1 98 ? -11.843 9.484 17.654 1.00 79.62 98 LEU A CA 1
ATOM 723 C C . LEU A 1 98 ? -11.517 10.309 16.414 1.00 79.62 98 LEU A C 1
ATOM 725 O O . LEU A 1 98 ? -11.364 9.765 15.319 1.00 79.62 98 LEU A O 1
ATOM 729 N N . LYS A 1 99 ? -11.402 11.629 16.586 1.00 82.31 99 LYS A N 1
ATOM 730 C CA . LYS A 1 99 ? -11.034 12.522 15.492 1.00 82.31 99 LYS A CA 1
ATOM 731 C C . LYS A 1 99 ? -9.656 12.145 14.950 1.00 82.31 99 LYS A C 1
ATOM 733 O O . LYS A 1 99 ? -9.527 11.896 13.753 1.00 82.31 99 LYS A O 1
ATOM 738 N N . THR A 1 100 ? -8.663 12.031 15.831 1.00 85.38 100 THR A N 1
ATOM 739 C CA . THR A 1 100 ? -7.289 11.684 15.456 1.00 85.38 100 THR A CA 1
ATOM 740 C C . THR A 1 100 ? -7.203 10.319 14.776 1.00 85.38 100 THR A C 1
ATOM 742 O O . THR A 1 100 ? -6.534 10.191 13.751 1.00 85.38 100 THR A O 1
ATOM 745 N N . ILE A 1 101 ? -7.876 9.284 15.290 1.00 84.12 101 ILE A N 1
ATOM 746 C CA . ILE A 1 101 ? -7.821 7.963 14.649 1.00 84.12 101 ILE A CA 1
ATOM 747 C C . ILE A 1 101 ? -8.598 7.929 13.325 1.00 84.12 101 ILE A C 1
ATOM 749 O O . ILE A 1 101 ? -8.165 7.273 12.379 1.00 84.12 101 ILE A O 1
ATOM 753 N N . GLY A 1 102 ? -9.696 8.682 13.208 1.00 82.56 102 GLY A N 1
ATOM 754 C CA . GLY A 1 102 ? -10.421 8.847 11.950 1.00 82.56 102 GLY A CA 1
ATOM 755 C C . GLY A 1 102 ? -9.593 9.555 10.871 1.00 82.56 102 GLY A C 1
ATOM 756 O O . GLY A 1 102 ? -9.666 9.181 9.699 1.00 82.56 102 GLY A O 1
ATOM 757 N N . GLU A 1 103 ? -8.774 10.537 11.254 1.00 87.56 103 GLU A N 1
ATOM 758 C CA . GLU A 1 103 ? -7.790 11.180 10.372 1.00 87.56 103 GLU A CA 1
ATOM 759 C C . GLU A 1 103 ? -6.707 10.186 9.933 1.00 87.56 103 GLU A C 1
ATOM 761 O O . GLU A 1 103 ? -6.491 10.022 8.734 1.00 87.56 103 GLU A O 1
ATOM 766 N N . LYS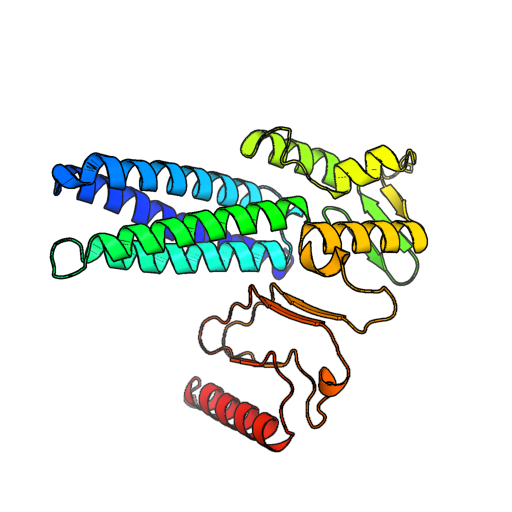 A 1 104 ? -6.129 9.416 10.865 1.00 85.62 104 LYS A N 1
ATOM 767 C CA . LYS A 1 104 ? -5.160 8.352 10.537 1.00 85.62 104 LYS A CA 1
ATOM 768 C C . LYS A 1 104 ? -5.731 7.308 9.576 1.00 85.62 104 LYS A C 1
ATOM 770 O O . LYS A 1 104 ? -5.043 6.881 8.653 1.00 85.62 104 LYS A O 1
ATOM 775 N N . LEU A 1 105 ? -6.993 6.911 9.746 1.00 87.38 105 LEU A N 1
ATOM 776 C CA . LEU A 1 105 ? -7.663 5.984 8.831 1.00 87.38 105 LEU A CA 1
ATOM 777 C C . LEU A 1 105 ? -7.822 6.588 7.427 1.00 87.38 105 LEU A C 1
ATOM 779 O O . LEU A 1 105 ? -7.582 5.916 6.422 1.00 87.38 105 LEU A O 1
ATOM 783 N N . ARG A 1 106 ? -8.212 7.865 7.346 1.00 90.56 106 ARG A N 1
ATOM 784 C CA . ARG A 1 106 ? -8.310 8.600 6.079 1.00 90.56 106 ARG A CA 1
ATOM 785 C C . ARG A 1 106 ? -6.954 8.676 5.380 1.00 90.56 106 ARG A C 1
ATOM 787 O O . ARG A 1 106 ? -6.895 8.480 4.166 1.00 90.56 106 ARG A O 1
ATOM 794 N N . ASP A 1 107 ? -5.889 8.940 6.124 1.00 89.31 107 ASP A N 1
ATOM 795 C CA . ASP A 1 107 ? -4.537 9.036 5.579 1.00 89.31 107 ASP A CA 1
ATOM 796 C C . ASP A 1 107 ? -4.013 7.668 5.130 1.00 89.31 107 ASP A C 1
ATOM 798 O O . ASP A 1 107 ? -3.517 7.555 4.009 1.00 89.31 107 ASP A O 1
ATOM 802 N N . ALA A 1 108 ? -4.249 6.603 5.905 1.00 88.00 108 ALA A N 1
ATOM 803 C CA . ALA A 1 108 ? -3.960 5.233 5.480 1.00 88.00 108 ALA A CA 1
ATOM 804 C C . ALA A 1 108 ? -4.720 4.855 4.199 1.00 88.00 108 ALA A C 1
ATOM 806 O O . ALA A 1 108 ? -4.141 4.273 3.285 1.00 88.00 108 ALA A O 1
ATOM 807 N N . ARG A 1 109 ? -5.994 5.247 4.065 1.00 93.94 109 ARG A N 1
ATOM 808 C CA . ARG A 1 109 ? -6.765 5.040 2.828 1.00 93.94 109 ARG A CA 1
ATOM 809 C C . ARG A 1 109 ? -6.162 5.796 1.641 1.00 93.94 109 ARG A C 1
ATOM 811 O O . ARG A 1 109 ? -6.082 5.240 0.548 1.00 93.94 109 ARG A O 1
ATOM 818 N N . LYS A 1 110 ? -5.764 7.060 1.820 1.00 92.38 110 LYS A N 1
ATOM 819 C CA . LYS A 1 110 ? -5.119 7.855 0.758 1.00 92.38 110 LYS A CA 1
ATOM 820 C C . LYS A 1 110 ? -3.782 7.245 0.332 1.00 92.38 110 LYS A C 1
ATOM 822 O O . LYS A 1 110 ? -3.532 7.128 -0.864 1.00 92.38 110 LYS A O 1
ATOM 827 N N . SER A 1 111 ? -2.969 6.821 1.295 1.00 89.19 111 SER A N 1
ATOM 828 C CA . SER A 1 111 ? -1.714 6.106 1.052 1.00 89.19 111 SER A CA 1
ATOM 829 C C . SER A 1 111 ? -1.961 4.792 0.299 1.00 89.19 111 SER A C 1
ATOM 831 O O . SER A 1 111 ? -1.333 4.551 -0.728 1.00 89.19 111 SER A O 1
ATOM 833 N N . LEU A 1 112 ? -2.965 4.001 0.692 1.00 91.81 112 LEU A N 1
ATOM 834 C CA . LEU A 1 112 ? -3.352 2.784 -0.028 1.00 91.81 112 LEU A CA 1
ATOM 835 C C . LEU A 1 112 ? -3.779 3.067 -1.478 1.00 91.81 112 LEU A C 1
ATOM 837 O O . LEU A 1 112 ? -3.383 2.342 -2.388 1.00 91.81 112 LEU A O 1
ATOM 841 N N . ILE A 1 113 ? -4.533 4.143 -1.721 1.00 94.38 113 ILE A N 1
ATOM 842 C CA . ILE A 1 113 ? -4.870 4.587 -3.084 1.00 94.38 113 ILE A CA 1
ATOM 843 C C . ILE A 1 113 ? -3.601 4.905 -3.884 1.00 94.38 113 ILE A C 1
ATOM 845 O O . ILE A 1 113 ? -3.497 4.510 -5.043 1.00 94.38 113 ILE A O 1
ATOM 849 N N . GLN A 1 114 ? -2.620 5.579 -3.285 1.00 92.06 114 GLN A N 1
ATOM 850 C CA . GLN A 1 114 ? -1.342 5.848 -3.945 1.00 92.06 114 GLN A CA 1
ATOM 851 C C . GLN A 1 114 ? -0.598 4.548 -4.285 1.00 92.06 114 GLN A C 1
ATOM 853 O O . GLN A 1 114 ? -0.119 4.410 -5.409 1.00 92.06 114 GLN A O 1
ATOM 858 N N . HIS A 1 115 ? -0.569 3.566 -3.379 1.00 90.56 115 HIS A N 1
ATOM 859 C CA . HIS A 1 115 ? 0.025 2.251 -3.650 1.00 90.56 115 HIS A CA 1
ATOM 860 C C . HIS A 1 115 ? -0.690 1.494 -4.770 1.00 90.56 115 HIS A C 1
ATOM 862 O O . HIS A 1 115 ? -0.024 0.888 -5.602 1.00 90.56 115 HIS A O 1
ATOM 868 N N . ILE A 1 116 ? -2.023 1.569 -4.843 1.00 94.56 116 ILE A N 1
ATOM 869 C CA . ILE A 1 116 ? -2.797 1.011 -5.961 1.00 94.56 116 ILE A CA 1
ATOM 870 C C . ILE A 1 116 ? -2.378 1.671 -7.274 1.00 94.56 116 ILE A C 1
ATOM 872 O O . ILE A 1 116 ? -2.088 0.975 -8.242 1.00 94.56 116 ILE A O 1
ATOM 876 N N . ARG A 1 117 ? -2.315 3.008 -7.312 1.00 94.75 117 ARG A N 1
ATOM 877 C CA . ARG A 1 117 ? -1.956 3.757 -8.527 1.00 94.75 117 ARG A CA 1
ATOM 878 C C . ARG A 1 117 ? -0.545 3.441 -9.014 1.00 94.75 117 ARG A C 1
ATOM 880 O O . ARG A 1 117 ? -0.321 3.387 -10.220 1.00 94.75 117 ARG A O 1
ATOM 887 N N . LEU A 1 118 ? 0.383 3.234 -8.084 1.00 92.56 118 LEU A N 1
ATOM 888 C CA . LEU A 1 118 ? 1.782 2.910 -8.360 1.00 92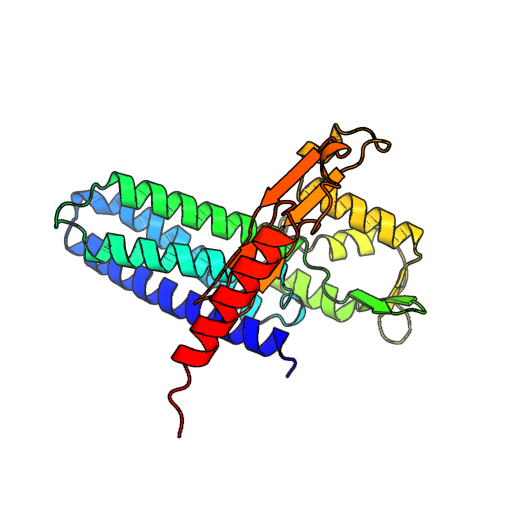.56 118 LEU A CA 1
ATOM 889 C C . LEU A 1 118 ? 2.049 1.401 -8.465 1.00 92.56 118 LEU A C 1
ATOM 891 O O . LEU A 1 118 ? 3.195 1.002 -8.663 1.00 92.56 118 LEU A O 1
ATOM 895 N N . ALA A 1 119 ? 1.031 0.549 -8.351 1.00 91.44 119 ALA A N 1
ATOM 896 C CA . ALA A 1 119 ? 1.221 -0.887 -8.469 1.00 91.44 119 ALA A CA 1
ATOM 897 C C . ALA A 1 119 ? 1.746 -1.249 -9.869 1.00 91.44 119 ALA A C 1
ATOM 899 O O . ALA A 1 119 ? 1.201 -0.818 -10.889 1.00 91.44 119 ALA A O 1
ATOM 900 N N . SER A 1 120 ? 2.780 -2.091 -9.911 1.00 90.56 120 SER A N 1
ATOM 901 C CA . SER A 1 120 ? 3.426 -2.599 -11.130 1.00 90.56 120 SER A CA 1
ATOM 902 C C . SER A 1 120 ? 2.576 -3.658 -11.848 1.00 90.56 120 SER A C 1
ATOM 904 O O . SER A 1 120 ? 3.042 -4.745 -12.180 1.00 90.56 120 SER A O 1
ATOM 906 N N . VAL A 1 121 ? 1.288 -3.372 -12.041 1.00 92.88 121 VAL A N 1
ATOM 907 C CA . VAL A 1 121 ? 0.287 -4.298 -12.579 1.00 92.88 121 VAL A CA 1
ATOM 908 C C . VAL A 1 121 ? 0.734 -4.832 -13.939 1.00 92.88 121 VAL A C 1
ATOM 910 O O . VAL A 1 121 ? 1.028 -4.064 -14.847 1.00 92.88 121 VAL A O 1
ATOM 913 N N . GLY A 1 122 ? 0.750 -6.157 -14.096 1.00 91.69 122 GLY A N 1
ATOM 914 C CA . GLY A 1 122 ? 1.076 -6.811 -15.368 1.00 91.69 122 GLY A CA 1
ATOM 915 C C . GLY A 1 122 ? 2.550 -6.733 -15.780 1.00 91.69 122 GLY A C 1
ATOM 916 O O . GLY A 1 122 ? 2.895 -7.302 -16.814 1.00 91.69 122 GLY A O 1
ATOM 917 N N . LEU A 1 123 ? 3.408 -6.068 -15.001 1.00 93.25 123 LEU A N 1
ATOM 918 C CA . LEU A 1 123 ? 4.851 -6.046 -15.210 1.00 93.25 123 LEU A CA 1
ATOM 919 C C . LEU A 1 123 ? 5.463 -7.386 -14.779 1.00 93.25 123 LEU A C 1
ATOM 921 O O . LEU A 1 123 ? 5.189 -7.888 -13.692 1.00 93.25 123 LEU A O 1
ATOM 925 N N . ALA A 1 124 ? 6.345 -7.924 -15.610 1.00 91.88 124 ALA A N 1
ATOM 926 C CA . ALA A 1 124 ? 7.228 -9.029 -15.278 1.00 91.88 124 ALA A CA 1
ATOM 927 C C . ALA A 1 124 ? 8.645 -8.683 -15.743 1.00 91.88 124 ALA A C 1
ATOM 929 O O . ALA A 1 124 ? 8.837 -8.299 -16.899 1.00 91.88 124 ALA A O 1
ATOM 930 N N . LYS A 1 125 ? 9.624 -8.819 -14.845 1.00 90.19 125 LYS A N 1
ATOM 931 C CA . LYS A 1 125 ? 11.052 -8.693 -15.146 1.00 90.19 125 LYS A CA 1
ATOM 932 C C . LYS A 1 125 ? 11.714 -10.039 -14.876 1.00 90.19 125 LYS A C 1
ATOM 934 O O . LYS A 1 125 ? 11.626 -10.541 -13.759 1.00 90.19 125 LYS A O 1
ATOM 939 N N . ASP A 1 126 ? 12.345 -10.596 -15.897 1.00 89.19 126 ASP A N 1
ATOM 940 C CA . ASP A 1 126 ? 13.255 -11.732 -15.792 1.00 89.19 126 ASP A CA 1
ATOM 941 C C . ASP A 1 126 ? 14.647 -11.326 -16.309 1.00 89.19 126 ASP A C 1
ATOM 943 O O . ASP A 1 126 ? 14.863 -10.170 -16.688 1.00 89.19 126 ASP A O 1
ATOM 947 N N . ASP A 1 127 ? 15.601 -12.257 -16.307 1.00 84.38 127 ASP A N 1
ATOM 948 C CA . ASP A 1 127 ? 16.984 -11.997 -16.733 1.00 84.38 127 ASP A CA 1
ATOM 949 C C . ASP A 1 127 ? 17.105 -11.601 -18.219 1.00 84.38 127 ASP A C 1
ATOM 951 O O . ASP A 1 127 ? 18.141 -11.101 -18.655 1.00 84.38 127 ASP A O 1
ATOM 955 N N . ILE A 1 128 ? 16.062 -11.835 -19.020 1.00 83.56 128 ILE A N 1
ATOM 956 C CA . ILE A 1 128 ? 16.080 -11.715 -20.481 1.00 83.56 128 ILE A CA 1
ATOM 957 C C . ILE A 1 128 ? 15.272 -10.494 -20.938 1.00 83.56 128 ILE A C 1
ATOM 959 O O . ILE A 1 128 ? 15.597 -9.851 -21.948 1.00 83.56 128 ILE A O 1
ATOM 963 N N . ALA A 1 129 ? 14.180 -10.174 -20.247 1.00 90.88 129 ALA A N 1
ATOM 964 C CA . ALA A 1 129 ? 13.248 -9.149 -20.671 1.00 90.88 129 ALA A CA 1
ATOM 965 C C . ALA A 1 129 ? 12.444 -8.526 -19.527 1.00 90.88 129 ALA A C 1
ATOM 967 O O . ALA A 1 129 ? 12.100 -9.141 -18.519 1.00 90.88 129 ALA A O 1
ATOM 968 N N . ILE A 1 130 ? 12.041 -7.283 -19.779 1.00 96.00 130 ILE A N 1
ATOM 969 C CA . ILE A 1 130 ? 11.018 -6.580 -19.018 1.00 96.00 130 ILE A CA 1
ATOM 970 C C . ILE A 1 130 ? 9.782 -6.522 -19.907 1.00 96.00 130 ILE A C 1
ATOM 972 O O . ILE A 1 130 ? 9.818 -5.954 -21.000 1.00 96.00 130 ILE A O 1
ATOM 976 N N . THR A 1 131 ? 8.693 -7.147 -19.474 1.00 96.12 131 THR A N 1
ATOM 977 C CA . THR A 1 131 ? 7.449 -7.229 -20.246 1.00 96.12 131 THR A CA 1
ATOM 978 C C . THR A 1 131 ? 6.265 -6.729 -19.440 1.00 96.12 131 THR A C 1
ATOM 980 O O . THR A 1 131 ? 6.228 -6.871 -18.222 1.00 96.12 131 THR A O 1
ATOM 983 N N . VAL A 1 132 ? 5.284 -6.148 -20.127 1.00 96.81 132 VAL A N 1
ATOM 984 C CA . VAL A 1 132 ? 4.043 -5.664 -19.524 1.00 96.81 132 VAL A CA 1
ATOM 985 C C . VAL A 1 132 ? 2.850 -6.268 -20.251 1.00 96.81 132 VAL A C 1
ATOM 987 O O . VAL A 1 132 ? 2.687 -6.074 -21.457 1.00 96.81 132 VAL A O 1
ATOM 990 N N . ASP A 1 133 ? 2.002 -6.997 -19.527 1.00 96.44 133 ASP A N 1
ATOM 991 C CA . ASP A 1 133 ? 0.735 -7.516 -20.041 1.00 96.44 133 ASP A CA 1
ATOM 992 C C . ASP A 1 133 ? -0.317 -6.401 -20.110 1.00 96.44 133 ASP A C 1
ATOM 994 O O . ASP A 1 133 ? -0.916 -5.991 -19.110 1.00 96.44 133 ASP A O 1
ATOM 998 N N . THR A 1 134 ? -0.563 -5.906 -21.324 1.00 96.25 134 THR A N 1
ATOM 999 C CA . THR A 1 134 ? -1.454 -4.761 -21.539 1.00 96.25 134 THR A CA 1
ATOM 1000 C C . THR A 1 134 ? -2.923 -5.084 -21.284 1.00 96.25 134 THR A C 1
ATOM 1002 O O . THR A 1 134 ? -3.698 -4.174 -20.982 1.00 96.25 134 THR A O 1
ATOM 1005 N N . LYS A 1 135 ? -3.331 -6.359 -21.370 1.00 95.06 135 LYS A N 1
ATOM 1006 C CA . LYS A 1 135 ? -4.713 -6.769 -21.087 1.00 95.06 135 LYS A CA 1
ATOM 1007 C C . LYS A 1 135 ? -4.986 -6.653 -19.593 1.00 95.06 135 LYS A C 1
ATOM 1009 O O . LYS A 1 135 ? -5.996 -6.063 -19.215 1.00 95.06 135 LYS A O 1
ATOM 1014 N N . VAL A 1 136 ? -4.055 -7.141 -18.769 1.00 95.56 136 VAL A N 1
ATOM 1015 C CA . VAL A 1 136 ? -4.136 -7.054 -17.302 1.00 95.56 136 VAL A CA 1
ATOM 1016 C C . VAL A 1 136 ? -4.100 -5.599 -16.835 1.00 95.56 136 VAL A C 1
ATOM 1018 O O . VAL A 1 136 ? -4.904 -5.212 -15.985 1.00 95.56 136 VAL A O 1
ATOM 1021 N N . VAL A 1 137 ? -3.226 -4.770 -17.417 1.00 96.69 137 VAL A N 1
ATOM 1022 C CA . VAL A 1 137 ? -3.170 -3.332 -17.107 1.00 96.69 137 VAL A CA 1
ATOM 1023 C C . VAL A 1 137 ? -4.497 -2.652 -17.429 1.00 96.69 137 VAL A C 1
ATOM 1025 O O . VAL A 1 137 ? -5.076 -2.017 -16.553 1.00 96.69 137 VAL A O 1
ATOM 1028 N N . LYS A 1 138 ? -5.027 -2.821 -18.648 1.00 96.12 138 LYS A N 1
ATOM 1029 C CA . LYS A 1 138 ? -6.278 -2.172 -19.077 1.00 96.12 138 LYS A CA 1
ATOM 1030 C C . LYS A 1 138 ? -7.479 -2.597 -18.234 1.00 96.12 138 LYS A C 1
ATOM 1032 O O . LYS A 1 138 ? -8.291 -1.751 -17.862 1.00 96.12 138 LYS A O 1
ATOM 1037 N N . SER A 1 139 ? -7.616 -3.891 -17.935 1.00 96.12 139 SER A N 1
ATOM 1038 C CA . SER A 1 139 ? -8.735 -4.376 -17.121 1.00 96.12 139 SER A CA 1
ATOM 1039 C C . SER A 1 139 ? -8.667 -3.844 -15.691 1.00 96.12 139 SER A C 1
ATOM 1041 O O . SER A 1 139 ? -9.687 -3.415 -15.153 1.00 96.12 139 SER A O 1
ATOM 1043 N N . THR A 1 140 ? -7.468 -3.835 -15.101 1.00 96.81 140 THR A N 1
ATOM 1044 C CA . THR A 1 140 ? -7.258 -3.355 -13.732 1.00 96.81 140 THR A CA 1
ATOM 1045 C C . THR A 1 140 ? -7.436 -1.840 -13.655 1.00 96.81 140 THR A C 1
ATOM 1047 O O . THR A 1 140 ? -8.156 -1.372 -12.782 1.00 96.81 140 THR A O 1
ATOM 1050 N N . ASP A 1 141 ? -6.883 -1.070 -14.599 1.00 97.88 141 ASP A N 1
ATOM 1051 C CA . ASP A 1 141 ? -7.050 0.390 -14.670 1.00 97.88 141 ASP A CA 1
ATOM 1052 C C . ASP A 1 141 ? -8.525 0.788 -14.769 1.00 97.88 141 ASP A C 1
ATOM 1054 O O . ASP A 1 141 ? -8.996 1.637 -14.017 1.00 97.88 141 ASP A O 1
ATOM 1058 N N . LYS A 1 142 ? -9.295 0.100 -15.621 1.00 97.50 142 LYS A N 1
ATOM 1059 C CA . LYS A 1 142 ? -10.743 0.314 -15.724 1.00 97.50 142 LYS A CA 1
ATOM 1060 C C . LYS A 1 142 ? -11.462 0.044 -14.398 1.00 97.50 142 LYS A C 1
ATOM 1062 O O . LYS A 1 142 ? -12.370 0.788 -14.032 1.00 97.50 142 LYS A O 1
ATOM 1067 N N . ALA A 1 143 ? -11.085 -1.017 -13.684 1.00 97.12 143 ALA A N 1
ATOM 1068 C CA . ALA A 1 143 ? -11.666 -1.330 -12.380 1.00 97.12 143 ALA A CA 1
ATOM 1069 C C . ALA A 1 143 ? -11.302 -0.273 -11.324 1.00 97.12 143 ALA A C 1
ATOM 1071 O O . ALA A 1 143 ? -12.173 0.158 -10.570 1.00 97.12 143 ALA A O 1
ATOM 1072 N N . VAL A 1 144 ? -10.045 0.177 -11.308 1.00 97.38 144 VAL A N 1
ATOM 1073 C CA . VAL A 1 144 ? -9.551 1.235 -10.418 1.00 97.38 144 VAL A CA 1
ATOM 1074 C C . VAL A 1 144 ? -10.308 2.539 -10.671 1.00 97.38 144 VAL A C 1
ATOM 1076 O O . VAL A 1 144 ? -10.899 3.079 -9.738 1.00 97.38 144 VAL A O 1
ATOM 1079 N N . LYS A 1 145 ? -10.386 2.998 -11.924 1.00 97.75 145 LYS A N 1
ATOM 1080 C CA . LYS A 1 145 ? -11.087 4.235 -12.304 1.00 97.75 145 LYS A CA 1
ATOM 1081 C C . LYS A 1 145 ? -12.569 4.213 -11.961 1.00 97.75 145 LYS A C 1
ATOM 1083 O O . LYS A 1 145 ? -13.096 5.187 -11.437 1.00 97.75 145 LYS A O 1
ATOM 1088 N N . LYS A 1 146 ? -13.230 3.068 -12.160 1.00 97.25 146 LYS A N 1
ATOM 1089 C CA . LYS A 1 146 ? -14.639 2.888 -11.785 1.00 97.25 146 LYS A CA 1
ATOM 1090 C C . LYS A 1 146 ? -14.891 3.125 -10.290 1.00 97.25 146 LYS A C 1
ATOM 1092 O O . LYS A 1 146 ? -15.970 3.587 -9.933 1.00 97.25 146 LYS A O 1
ATOM 1097 N N . ILE A 1 147 ? -13.946 2.754 -9.426 1.00 96.38 147 ILE A N 1
ATOM 1098 C CA . ILE A 1 147 ? -14.109 2.833 -7.968 1.00 96.38 147 ILE A CA 1
ATOM 1099 C C . ILE A 1 147 ? -13.554 4.140 -7.397 1.00 96.38 147 ILE A C 1
ATOM 1101 O O . ILE A 1 147 ? -14.142 4.691 -6.469 1.00 96.38 147 ILE A O 1
ATOM 1105 N N . LEU A 1 148 ? -12.427 4.625 -7.920 1.00 94.88 148 LEU A N 1
ATOM 1106 C CA . LEU A 1 148 ? -11.704 5.765 -7.356 1.00 94.88 148 LEU A CA 1
ATOM 1107 C C . LEU A 1 148 ? -11.946 7.080 -8.102 1.00 94.88 148 LEU A C 1
ATOM 1109 O O . LEU A 1 148 ? -11.782 8.126 -7.488 1.00 94.88 148 LEU A O 1
ATOM 1113 N N . GLY A 1 149 ? -12.350 7.037 -9.371 1.00 94.88 149 GLY A N 1
ATOM 1114 C CA . GLY A 1 149 ? -12.427 8.199 -10.260 1.00 94.88 149 GLY A CA 1
ATOM 1115 C C . GLY A 1 149 ? -11.463 8.079 -11.444 1.00 94.88 149 GLY A C 1
ATOM 1116 O O . GLY A 1 149 ? -10.426 7.415 -11.357 1.00 94.88 149 GLY A O 1
ATOM 1117 N N . GLU A 1 150 ? -11.806 8.718 -12.565 1.00 93.62 150 GLU A N 1
ATOM 1118 C CA . GLU A 1 150 ? -11.034 8.667 -13.819 1.00 93.62 150 GLU A CA 1
ATOM 1119 C C . GLU A 1 150 ? -9.601 9.208 -13.656 1.00 93.62 150 GLU A C 1
ATOM 1121 O O . GLU A 1 150 ? -8.660 8.717 -14.282 1.00 93.62 150 GLU A O 1
ATOM 1126 N N . GLU A 1 151 ? -9.414 10.177 -12.762 1.00 93.69 151 GLU A N 1
ATOM 1127 C CA . GLU A 1 151 ? -8.139 10.813 -12.435 1.00 93.69 151 GLU A CA 1
ATOM 1128 C C . GLU A 1 151 ? -7.224 9.958 -11.541 1.00 93.69 151 GLU A C 1
ATOM 1130 O O . GLU A 1 151 ? -6.023 10.223 -11.435 1.00 93.69 151 GLU A O 1
ATOM 1135 N N . LEU A 1 152 ? -7.769 8.909 -10.913 1.00 94.44 152 LEU A N 1
ATOM 1136 C CA . LEU A 1 152 ? -7.059 8.030 -9.978 1.00 94.44 152 LEU A CA 1
ATOM 1137 C C . LEU A 1 152 ? -6.724 6.655 -10.573 1.00 94.44 152 LEU A C 1
ATOM 1139 O O . LEU A 1 152 ? -6.520 5.696 -9.832 1.00 94.44 152 LEU A O 1
ATOM 1143 N N . GLY A 1 153 ? -6.621 6.569 -11.901 1.00 96.19 153 GLY A N 1
ATOM 1144 C CA . GLY A 1 153 ? -6.147 5.377 -12.608 1.00 96.19 153 GLY A CA 1
ATOM 1145 C C . GLY A 1 153 ? -4.696 4.981 -12.303 1.00 96.19 153 GLY A C 1
ATOM 1146 O O . GLY A 1 153 ? -3.951 5.685 -11.608 1.00 96.19 153 GLY A O 1
ATOM 1147 N N . LEU A 1 154 ? -4.298 3.836 -12.857 1.00 96.81 154 LEU A N 1
ATOM 1148 C CA . LEU A 1 154 ? -2.956 3.274 -12.742 1.00 96.81 154 LEU A CA 1
ATOM 1149 C C . LEU A 1 154 ? -1.932 4.121 -13.504 1.00 96.81 154 LEU A C 1
ATOM 1151 O O . LEU A 1 154 ? -2.107 4.431 -14.683 1.00 96.81 154 LEU A O 1
ATOM 1155 N N . ASP A 1 155 ? -0.802 4.408 -12.863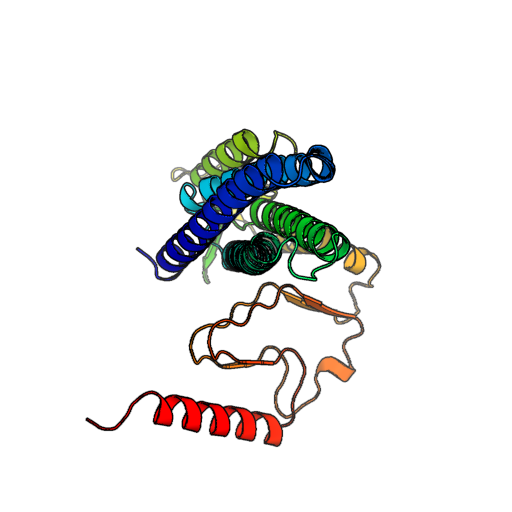 1.00 95.81 155 ASP A N 1
ATOM 1156 C CA . ASP A 1 155 ? 0.287 5.170 -13.477 1.00 95.81 155 ASP A CA 1
ATOM 1157 C C . ASP A 1 155 ? 0.939 4.395 -14.637 1.00 95.81 155 ASP A C 1
ATOM 1159 O O . ASP A 1 155 ? 1.220 4.968 -15.690 1.00 95.81 155 ASP A O 1
ATOM 1163 N N . ILE A 1 156 ? 1.067 3.066 -14.518 1.00 95.69 156 ILE A N 1
ATOM 1164 C CA . ILE A 1 156 ? 1.590 2.228 -15.609 1.00 95.69 156 ILE A CA 1
ATOM 1165 C C . ILE A 1 156 ? 0.706 2.288 -16.866 1.00 95.69 156 ILE A C 1
ATOM 1167 O O . ILE A 1 156 ? 1.225 2.288 -17.977 1.00 95.69 156 ILE A O 1
ATOM 1171 N N . ALA A 1 157 ? -0.620 2.416 -16.732 1.00 95.94 157 ALA A N 1
ATOM 1172 C CA . ALA A 1 157 ? -1.514 2.544 -17.886 1.00 95.94 157 ALA A CA 1
ATOM 1173 C C . ALA A 1 157 ? -1.276 3.860 -18.647 1.00 95.94 157 ALA A C 1
ATOM 1175 O O . ALA A 1 157 ? -1.235 3.878 -19.883 1.00 95.94 157 ALA A O 1
ATOM 1176 N N . LEU A 1 158 ? -1.061 4.953 -17.908 1.00 94.44 158 LEU A N 1
ATOM 1177 C CA . LEU A 1 158 ? -0.699 6.250 -18.476 1.00 94.44 158 LEU A CA 1
ATOM 1178 C C . LEU A 1 158 ? 0.676 6.197 -19.155 1.00 94.44 158 LEU A C 1
ATOM 1180 O O . LEU A 1 158 ? 0.830 6.705 -20.264 1.00 94.44 158 LEU A O 1
ATOM 1184 N N . PHE A 1 159 ? 1.655 5.553 -18.518 1.00 95.44 159 PHE A N 1
ATOM 1185 C CA . PHE A 1 159 ? 2.995 5.374 -19.073 1.00 95.44 159 PHE A CA 1
ATOM 1186 C C . PHE A 1 159 ? 2.974 4.608 -20.403 1.00 95.44 159 PHE A C 1
ATOM 1188 O O . PHE A 1 159 ? 3.514 5.096 -21.392 1.00 95.44 159 PHE A O 1
ATOM 1195 N N . LEU A 1 160 ? 2.282 3.465 -20.468 1.00 94.94 160 LEU A N 1
ATOM 1196 C CA . LEU A 1 160 ? 2.174 2.674 -21.701 1.00 94.94 160 LEU A CA 1
ATOM 1197 C C . LEU A 1 160 ? 1.484 3.438 -22.836 1.00 94.94 160 LEU A C 1
ATOM 1199 O O . LEU A 1 160 ? 1.854 3.274 -23.993 1.00 94.94 160 LEU A O 1
ATOM 1203 N N . THR A 1 161 ? 0.504 4.286 -22.512 1.00 92.62 161 THR A N 1
ATOM 1204 C CA . THR A 1 161 ? -0.174 5.128 -23.511 1.00 92.62 161 THR A CA 1
ATOM 1205 C C . THR A 1 161 ? 0.797 6.126 -24.149 1.00 92.62 161 THR A C 1
ATOM 1207 O O . THR A 1 161 ? 0.697 6.390 -25.340 1.00 92.62 161 THR A O 1
ATOM 1210 N N . ARG A 1 162 ? 1.762 6.645 -23.378 1.00 93.44 162 ARG A N 1
ATOM 1211 C CA . ARG A 1 162 ? 2.783 7.597 -23.850 1.00 93.44 162 ARG A CA 1
ATOM 1212 C C . ARG A 1 162 ? 3.940 6.946 -24.605 1.00 93.44 162 ARG A C 1
ATOM 1214 O O . ARG A 1 162 ? 4.612 7.636 -25.357 1.00 93.44 162 ARG A O 1
ATOM 1221 N N . LEU A 1 163 ? 4.201 5.659 -24.370 1.00 91.69 163 LEU A N 1
ATOM 1222 C CA . LEU A 1 163 ? 5.246 4.922 -25.087 1.00 91.69 163 LEU A CA 1
ATOM 1223 C C . LEU A 1 163 ? 4.877 4.636 -26.547 1.00 91.69 163 LEU A C 1
ATOM 1225 O O . LEU A 1 163 ? 5.766 4.367 -27.342 1.00 91.69 163 LEU A O 1
ATOM 1229 N N . GLU A 1 164 ? 3.585 4.638 -26.891 1.00 87.12 164 GLU A N 1
ATOM 1230 C CA . GLU A 1 164 ? 3.087 4.378 -28.254 1.00 87.12 164 GLU A CA 1
ATOM 1231 C C . GLU A 1 164 ? 3.556 3.035 -28.862 1.00 87.12 164 GLU A C 1
ATOM 1233 O O . GLU A 1 164 ? 3.506 2.816 -30.072 1.00 87.12 164 GLU A O 1
ATOM 1238 N N . HIS A 1 165 ? 3.970 2.084 -28.020 1.00 90.44 165 HIS A N 1
ATOM 1239 C CA . HIS A 1 165 ? 4.334 0.738 -28.453 1.00 90.44 165 HIS A CA 1
ATOM 1240 C C . HIS A 1 165 ? 3.088 -0.103 -28.732 1.00 90.44 165 HIS A C 1
ATOM 1242 O O . HIS A 1 165 ? 2.175 -0.205 -27.907 1.00 90.44 165 HIS A O 1
ATOM 1248 N N . ASN A 1 166 ? 3.091 -0.792 -29.872 1.00 91.44 166 ASN A N 1
ATOM 1249 C CA . ASN A 1 166 ? 2.068 -1.784 -30.170 1.00 91.44 166 ASN A CA 1
ATOM 1250 C C . ASN A 1 166 ? 2.340 -3.082 -29.391 1.00 91.44 166 ASN A C 1
ATOM 1252 O O . ASN A 1 166 ? 3.473 -3.572 -29.406 1.00 91.44 166 ASN A O 1
ATOM 1256 N N . PRO A 1 167 ? 1.328 -3.666 -28.723 1.00 94.00 167 PRO A N 1
ATOM 1257 C CA . PRO A 1 167 ? 1.471 -4.975 -28.101 1.00 94.00 167 PRO A CA 1
ATOM 1258 C C . PRO A 1 167 ? 1.778 -6.064 -29.138 1.00 94.00 167 PRO A C 1
ATOM 1260 O O . PRO A 1 167 ? 1.300 -6.008 -30.271 1.00 94.00 167 PRO A O 1
ATOM 1263 N N . ASP A 1 168 ? 2.519 -7.089 -28.726 1.00 93.94 168 ASP A N 1
ATOM 1264 C CA . ASP A 1 168 ? 2.756 -8.292 -29.523 1.00 93.94 168 ASP A CA 1
ATOM 1265 C C . ASP A 1 168 ? 1.481 -9.152 -29.684 1.00 93.94 168 ASP A C 1
ATOM 1267 O O . ASP A 1 168 ? 0.415 -8.857 -29.136 1.00 93.94 168 ASP A O 1
ATOM 1271 N N . ALA A 1 169 ? 1.590 -10.280 -30.396 1.00 93.44 169 ALA A N 1
ATOM 1272 C CA . ALA A 1 169 ? 0.476 -11.214 -30.600 1.00 93.44 169 ALA A CA 1
ATOM 1273 C C . ALA A 1 169 ? -0.111 -11.789 -29.290 1.00 93.44 169 ALA A C 1
ATOM 1275 O O . ALA A 1 169 ? -1.260 -12.233 -29.262 1.00 93.44 169 ALA A O 1
ATOM 1276 N N . LYS A 1 170 ? 0.653 -11.781 -28.191 1.00 93.62 170 LYS A N 1
ATOM 1277 C CA . LYS A 1 170 ? 0.201 -12.211 -26.859 1.00 93.62 170 LYS A CA 1
ATOM 1278 C C . LYS A 1 170 ? -0.429 -11.058 -26.067 1.00 93.62 170 LYS A C 1
ATOM 1280 O O . LYS A 1 170 ? -1.046 -11.305 -25.032 1.00 93.62 170 LYS A O 1
ATOM 1285 N N . GLY A 1 171 ? -0.361 -9.825 -26.569 1.00 94.50 171 GLY A N 1
ATOM 1286 C CA . GLY A 1 171 ? -0.846 -8.619 -25.905 1.00 94.50 171 GLY A CA 1
ATOM 1287 C C . GLY A 1 171 ? 0.166 -8.018 -24.929 1.00 94.50 171 GLY A C 1
ATOM 1288 O O . GLY A 1 171 ? -0.238 -7.283 -24.024 1.00 94.50 171 GLY A O 1
ATOM 1289 N N . LYS A 1 172 ? 1.457 -8.324 -25.084 1.00 96.12 172 LYS A N 1
ATOM 1290 C CA . LYS A 1 172 ? 2.533 -7.821 -24.228 1.00 96.12 172 LYS A CA 1
ATOM 1291 C C . LYS A 1 172 ? 3.348 -6.736 -24.921 1.00 96.12 172 LYS A C 1
ATOM 1293 O O . LYS A 1 172 ? 3.584 -6.801 -26.121 1.00 96.12 172 LYS A O 1
ATOM 1298 N N . ILE A 1 173 ? 3.811 -5.759 -24.149 1.00 96.50 173 ILE A N 1
ATOM 1299 C CA . ILE A 1 173 ? 4.821 -4.784 -24.579 1.00 96.50 173 ILE A CA 1
ATOM 1300 C C . ILE A 1 173 ? 6.142 -5.155 -23.908 1.00 96.50 173 ILE A C 1
ATOM 1302 O O . ILE A 1 173 ? 6.164 -5.420 -22.707 1.00 96.50 173 ILE A O 1
ATOM 1306 N N . ARG A 1 174 ? 7.242 -5.178 -24.668 1.00 95.50 174 ARG A N 1
ATOM 1307 C CA . ARG A 1 174 ? 8.596 -5.297 -24.114 1.00 95.50 174 ARG A CA 1
ATOM 1308 C C . ARG A 1 174 ? 9.153 -3.898 -23.873 1.00 95.50 174 ARG A C 1
ATOM 1310 O O . ARG A 1 174 ? 9.136 -3.081 -24.789 1.00 95.50 174 ARG A O 1
ATOM 1317 N N . LEU A 1 175 ? 9.630 -3.646 -22.659 1.00 96.44 175 LEU A N 1
ATOM 1318 C CA . LEU A 1 175 ? 10.332 -2.418 -22.303 1.00 96.44 175 LEU A CA 1
ATOM 1319 C C . LEU A 1 175 ? 11.836 -2.615 -22.491 1.00 96.44 175 LEU A C 1
ATOM 1321 O O . LEU A 1 175 ? 12.384 -3.683 -22.207 1.00 96.44 175 LEU A O 1
ATOM 1325 N N . THR A 1 176 ? 12.507 -1.566 -22.942 1.00 94.94 176 THR A N 1
ATOM 1326 C CA . THR A 1 176 ? 13.957 -1.422 -22.821 1.00 94.94 176 THR A CA 1
ATOM 1327 C C . THR A 1 176 ? 14.332 -1.103 -21.371 1.00 94.94 176 THR A C 1
ATOM 1329 O O . THR A 1 176 ? 13.517 -0.583 -20.605 1.00 94.94 176 THR A O 1
ATOM 1332 N N . GLU A 1 177 ? 15.589 -1.349 -20.988 1.00 93.75 177 GLU A N 1
ATOM 1333 C CA . GLU A 1 177 ? 16.059 -0.995 -19.639 1.00 93.75 177 GLU A CA 1
ATOM 1334 C C . GLU A 1 177 ? 15.911 0.514 -19.377 1.00 93.75 177 GLU A C 1
ATOM 1336 O O . GLU A 1 177 ? 15.456 0.918 -18.313 1.00 93.75 177 GLU A O 1
ATOM 1341 N N . LYS A 1 178 ? 16.179 1.358 -20.386 1.00 94.31 178 LYS A N 1
ATOM 1342 C CA . LYS A 1 178 ? 16.035 2.820 -20.279 1.00 94.31 178 LYS A CA 1
ATOM 1343 C C . LYS A 1 178 ? 14.595 3.254 -19.998 1.00 94.31 178 LYS A C 1
ATOM 1345 O O . LYS A 1 178 ? 14.377 4.147 -19.181 1.00 94.31 178 LYS A O 1
ATOM 1350 N N . GLU A 1 179 ? 13.616 2.646 -20.664 1.00 95.56 179 GLU A N 1
ATOM 1351 C CA . GLU A 1 179 ? 12.191 2.934 -20.441 1.00 95.56 179 GLU A CA 1
ATOM 1352 C C . GLU A 1 179 ? 11.745 2.482 -19.052 1.00 95.56 179 GLU A C 1
ATOM 1354 O O . GLU A 1 179 ? 11.042 3.215 -18.357 1.00 95.56 179 GLU A O 1
ATOM 1359 N N . TYR A 1 180 ? 12.193 1.302 -18.626 1.00 94.62 180 TYR A N 1
ATOM 1360 C CA . TYR A 1 180 ? 11.909 0.782 -17.295 1.00 94.62 180 TYR A CA 1
ATOM 1361 C C . TYR A 1 180 ? 12.525 1.644 -16.186 1.00 94.62 180 TYR A C 1
ATOM 1363 O O . TYR A 1 180 ? 11.853 1.975 -15.207 1.00 94.62 180 TYR A O 1
ATOM 1371 N N . GLU A 1 181 ? 13.776 2.072 -16.349 1.00 92.06 181 GLU A N 1
ATOM 1372 C CA . GLU A 1 181 ? 14.442 2.999 -15.432 1.00 92.06 181 GLU A CA 1
ATOM 1373 C C . GLU A 1 181 ? 13.754 4.363 -15.388 1.00 92.06 181 GLU A C 1
ATOM 1375 O O . GLU A 1 181 ? 13.649 4.969 -14.319 1.00 92.06 181 GLU A O 1
ATOM 1380 N N . TYR A 1 182 ? 13.313 4.876 -16.539 1.00 92.56 182 TYR A N 1
ATOM 1381 C CA . TYR A 1 182 ? 12.569 6.129 -16.613 1.00 92.56 182 TYR A CA 1
ATOM 1382 C C . TYR A 1 182 ? 11.250 6.023 -15.842 1.00 92.56 182 TYR A C 1
ATOM 1384 O O . TYR A 1 182 ? 10.962 6.875 -14.999 1.00 92.56 182 TYR A O 1
ATOM 1392 N N . TRP A 1 183 ? 10.487 4.954 -16.075 1.00 93.44 183 TRP A N 1
ATOM 1393 C CA . TRP A 1 183 ? 9.239 4.692 -15.365 1.00 93.44 183 TRP A CA 1
ATOM 1394 C C . TRP A 1 183 ? 9.460 4.530 -13.859 1.00 93.44 183 TRP A C 1
ATOM 1396 O O . TRP A 1 183 ? 8.803 5.200 -13.068 1.00 93.44 183 TRP A O 1
ATOM 1406 N N . THR A 1 184 ? 10.450 3.735 -13.450 1.00 90.00 184 THR A N 1
ATOM 1407 C CA . THR A 1 184 ? 10.784 3.533 -12.030 1.00 90.00 184 THR A CA 1
ATOM 1408 C C . THR A 1 184 ? 11.150 4.857 -11.352 1.00 90.00 184 THR A C 1
ATOM 1410 O O . THR A 1 184 ? 10.659 5.164 -10.266 1.00 90.00 184 THR A O 1
ATOM 1413 N N . ARG A 1 185 ? 11.960 5.701 -12.007 1.00 88.38 185 ARG A N 1
ATOM 1414 C CA . ARG A 1 185 ? 12.292 7.044 -11.501 1.00 88.38 185 ARG A CA 1
ATOM 1415 C C . ARG A 1 185 ? 11.062 7.940 -11.385 1.00 88.38 185 ARG A C 1
ATOM 1417 O O . ARG A 1 185 ? 10.955 8.698 -10.424 1.00 88.38 185 ARG A O 1
ATOM 1424 N N . HIS A 1 186 ? 10.141 7.871 -12.342 1.00 90.62 186 HIS A N 1
ATOM 1425 C CA . HIS A 1 186 ? 8.875 8.604 -12.294 1.00 90.62 186 HIS A CA 1
ATOM 1426 C C . HIS A 1 186 ? 8.002 8.152 -11.114 1.00 90.62 186 HIS A C 1
ATOM 1428 O O . HIS A 1 186 ? 7.528 8.998 -10.356 1.00 90.62 186 HIS A O 1
ATOM 1434 N N . GLN A 1 187 ? 7.884 6.844 -10.873 1.00 90.06 187 GLN A N 1
ATOM 1435 C CA . GLN A 1 187 ? 7.163 6.318 -9.710 1.00 90.06 187 GLN A CA 1
ATOM 1436 C C . GLN A 1 187 ? 7.765 6.786 -8.381 1.00 90.06 187 GLN A C 1
ATOM 1438 O O . GLN A 1 187 ? 7.026 7.213 -7.494 1.00 90.06 187 GLN A O 1
ATOM 1443 N N . ILE A 1 188 ? 9.099 6.771 -8.257 1.00 87.56 188 ILE A N 1
ATOM 1444 C CA . ILE A 1 188 ? 9.801 7.266 -7.062 1.00 87.56 188 ILE A CA 1
ATOM 1445 C C . ILE A 1 188 ? 9.479 8.744 -6.820 1.00 87.56 188 ILE A C 1
ATOM 1447 O O . ILE A 1 188 ? 9.185 9.116 -5.690 1.00 87.56 188 ILE A O 1
ATOM 1451 N N . LYS A 1 189 ? 9.462 9.580 -7.865 1.00 88.69 189 LYS A N 1
ATOM 1452 C CA . LYS A 1 189 ? 9.116 11.006 -7.736 1.00 88.69 189 LYS A CA 1
ATOM 1453 C C . LYS A 1 189 ? 7.675 11.230 -7.280 1.00 88.69 189 LYS A C 1
ATOM 1455 O O . LYS A 1 189 ? 7.422 12.170 -6.537 1.00 88.69 189 LYS A O 1
ATOM 1460 N N . ILE A 1 190 ? 6.734 10.388 -7.715 1.00 89.19 190 ILE A N 1
ATOM 1461 C CA . ILE A 1 190 ? 5.339 10.462 -7.256 1.00 89.19 190 ILE A CA 1
ATOM 1462 C C . ILE A 1 190 ? 5.222 10.020 -5.795 1.00 89.19 190 ILE A C 1
ATOM 1464 O O . ILE A 1 190 ? 4.486 10.637 -5.027 1.00 89.19 190 ILE A O 1
ATOM 1468 N N . ALA A 1 191 ? 5.898 8.934 -5.416 1.00 86.31 191 ALA A N 1
ATOM 1469 C CA . ALA A 1 191 ? 5.847 8.389 -4.060 1.00 86.31 191 ALA A CA 1
ATOM 1470 C C . ALA A 1 191 ? 6.581 9.274 -3.039 1.00 86.31 191 ALA A C 1
ATOM 1472 O O . ALA A 1 191 ? 6.133 9.411 -1.903 1.00 86.31 191 ALA A O 1
ATOM 1473 N N . HIS A 1 192 ? 7.687 9.885 -3.460 1.00 87.88 192 HIS A N 1
ATOM 1474 C CA . HIS A 1 192 ? 8.622 10.614 -2.611 1.00 87.88 192 HIS A CA 1
ATOM 1475 C C . HIS A 1 192 ? 9.012 11.936 -3.291 1.00 87.88 192 HIS A C 1
ATOM 1477 O O . HIS A 1 192 ? 10.137 12.074 -3.785 1.00 87.88 192 HIS A O 1
ATOM 1483 N N . PRO A 1 193 ? 8.093 12.915 -3.383 1.00 87.75 193 PRO A N 1
ATOM 1484 C CA . PRO A 1 193 ? 8.338 14.181 -4.075 1.00 87.75 193 PRO A CA 1
ATOM 1485 C C . PRO A 1 193 ? 9.530 14.957 -3.506 1.00 87.75 193 PRO A C 1
ATOM 1487 O O . PRO A 1 193 ? 10.209 15.656 -4.250 1.00 87.75 193 PRO A O 1
ATOM 1490 N N . GLU A 1 194 ? 9.859 14.790 -2.228 1.00 84.94 194 GLU A N 1
ATOM 1491 C CA . GLU A 1 194 ? 11.054 15.338 -1.581 1.00 84.94 194 GLU A CA 1
ATOM 1492 C C . GLU A 1 194 ? 12.374 14.884 -2.224 1.00 84.94 194 GLU A C 1
ATOM 1494 O O . GLU A 1 194 ? 13.391 15.554 -2.081 1.00 84.94 194 GLU A O 1
ATOM 1499 N N . THR A 1 195 ? 12.366 13.791 -2.992 1.00 85.19 195 THR A N 1
ATOM 1500 C CA . THR A 1 195 ? 13.543 13.344 -3.751 1.00 85.19 195 THR A CA 1
ATOM 1501 C C . THR A 1 195 ? 13.816 14.191 -4.992 1.00 85.19 195 THR A C 1
ATOM 1503 O O . THR A 1 195 ? 14.907 14.124 -5.550 1.00 85.19 195 THR A O 1
ATOM 1506 N N . THR A 1 196 ? 12.856 15.009 -5.440 1.00 82.56 196 THR A N 1
ATOM 1507 C CA . THR A 1 196 ? 12.994 15.817 -6.667 1.00 82.56 196 THR A CA 1
ATOM 1508 C C . THR A 1 196 ? 13.996 16.956 -6.540 1.00 82.56 196 THR A C 1
ATOM 1510 O O . THR A 1 196 ? 14.535 17.395 -7.553 1.00 82.56 196 THR A O 1
ATOM 1513 N N . THR A 1 197 ? 14.258 17.421 -5.319 1.00 81.75 197 THR A N 1
ATOM 1514 C CA . THR A 1 197 ? 15.234 18.478 -5.031 1.00 81.75 197 THR A CA 1
ATOM 1515 C C . THR A 1 197 ? 16.635 17.927 -4.770 1.00 81.75 197 THR A C 1
ATOM 1517 O O . THR A 1 197 ? 17.586 18.701 -4.672 1.00 81.75 197 THR A O 1
ATOM 1520 N N . LEU A 1 198 ? 16.781 16.602 -4.662 1.00 81.56 198 LEU A N 1
ATOM 1521 C CA . LEU A 1 198 ? 18.070 15.956 -4.448 1.00 81.56 198 LEU A CA 1
ATOM 1522 C C . LEU A 1 198 ? 18.862 15.913 -5.758 1.00 81.56 198 LEU A C 1
ATOM 1524 O O . LEU A 1 198 ? 18.325 15.602 -6.823 1.00 81.56 198 LEU A O 1
ATOM 1528 N N . SER A 1 199 ? 20.165 16.184 -5.671 1.00 78.88 199 SER A N 1
ATOM 1529 C CA . SER A 1 199 ? 21.078 15.947 -6.792 1.00 78.88 199 SER A CA 1
ATOM 1530 C C . SER A 1 199 ? 21.108 14.457 -7.138 1.00 78.88 199 SER A C 1
ATOM 1532 O O . SER A 1 199 ? 21.122 13.602 -6.253 1.00 78.88 199 SER A O 1
ATOM 1534 N N . THR A 1 200 ? 21.183 14.135 -8.429 1.00 72.75 200 THR A N 1
ATOM 1535 C CA . THR A 1 200 ? 21.322 12.753 -8.916 1.00 72.75 200 THR A CA 1
ATOM 1536 C C . THR A 1 200 ? 22.622 12.081 -8.472 1.00 72.75 200 THR A C 1
ATOM 1538 O O . THR A 1 200 ? 22.730 10.861 -8.543 1.00 72.75 200 THR A O 1
ATOM 1541 N N . GLU A 1 201 ? 23.606 12.861 -8.020 1.00 78.31 201 GLU A N 1
ATOM 1542 C CA . GLU A 1 201 ? 24.898 12.377 -7.516 1.00 78.31 201 GLU A CA 1
ATOM 1543 C C . GLU A 1 201 ? 24.844 11.989 -6.030 1.00 78.31 201 GLU A C 1
ATOM 1545 O O . GLU A 1 201 ? 25.749 11.335 -5.508 1.00 78.31 201 GLU A O 1
ATOM 1550 N N . VAL A 1 202 ? 23.775 12.376 -5.332 1.00 82.06 202 VAL A N 1
ATOM 1551 C CA . VAL A 1 202 ? 23.613 12.124 -3.905 1.00 82.06 202 VAL A CA 1
ATOM 1552 C C . VAL A 1 202 ? 23.059 10.723 -3.673 1.00 82.06 202 VAL A C 1
ATOM 1554 O O . VAL A 1 202 ? 21.998 10.341 -4.173 1.00 82.06 202 VAL A O 1
ATOM 1557 N N . LYS A 1 203 ? 23.756 9.956 -2.830 1.00 85.12 203 LYS A N 1
ATOM 1558 C CA . LYS A 1 203 ? 23.270 8.653 -2.373 1.00 85.12 203 LYS A CA 1
ATOM 1559 C C . LYS A 1 203 ? 21.978 8.839 -1.579 1.00 85.12 203 LYS A C 1
ATOM 1561 O O . LYS A 1 203 ? 21.959 9.528 -0.560 1.00 85.12 203 LYS A O 1
ATOM 1566 N N . THR A 1 204 ? 20.927 8.181 -2.054 1.00 86.25 204 THR A N 1
ATOM 1567 C CA . THR A 1 204 ? 19.571 8.227 -1.502 1.00 86.25 204 THR A CA 1
ATOM 1568 C C . THR A 1 204 ? 19.143 6.807 -1.143 1.00 86.25 204 THR A C 1
ATOM 1570 O O . THR A 1 204 ? 19.360 5.877 -1.923 1.00 86.25 204 THR A O 1
ATOM 1573 N N . ARG A 1 205 ? 18.528 6.618 0.026 1.00 88.31 205 ARG A N 1
ATOM 1574 C CA . ARG A 1 205 ? 17.964 5.334 0.458 1.00 88.31 205 ARG A CA 1
ATOM 1575 C C . ARG A 1 205 ? 16.531 5.529 0.927 1.00 88.31 205 ARG A C 1
ATOM 1577 O O . ARG A 1 205 ? 16.261 6.342 1.803 1.00 88.31 205 ARG A O 1
ATOM 1584 N N . ILE A 1 206 ? 15.621 4.742 0.369 1.00 88.94 206 ILE A N 1
ATOM 1585 C CA . ILE A 1 206 ? 14.221 4.718 0.781 1.00 88.94 206 ILE A CA 1
ATOM 1586 C C . ILE A 1 206 ? 13.884 3.281 1.144 1.00 88.94 206 ILE A C 1
ATOM 1588 O O . ILE A 1 206 ? 14.048 2.376 0.329 1.00 88.94 206 ILE A O 1
ATOM 1592 N N . VAL A 1 207 ? 13.473 3.077 2.389 1.00 88.44 207 VAL A N 1
ATOM 1593 C CA . VAL A 1 207 ? 12.989 1.798 2.901 1.00 88.44 207 VAL A CA 1
ATOM 1594 C C . VAL A 1 207 ? 11.508 1.985 3.179 1.00 88.44 207 VAL A C 1
ATOM 1596 O O . VAL A 1 207 ? 11.139 2.665 4.135 1.00 88.44 207 VAL A O 1
ATOM 1599 N N . CYS A 1 208 ? 10.657 1.436 2.318 1.00 86.31 208 CYS A N 1
ATOM 1600 C CA . CYS A 1 208 ? 9.224 1.652 2.428 1.00 86.31 208 CYS A CA 1
ATOM 1601 C C . CYS A 1 208 ? 8.397 0.385 2.225 1.00 86.31 208 CYS A C 1
ATOM 1603 O O . CYS A 1 208 ? 8.808 -0.540 1.524 1.00 86.31 208 CYS A O 1
ATOM 1605 N N . ASN A 1 209 ? 7.216 0.365 2.848 1.00 82.00 209 ASN A N 1
ATOM 1606 C CA . ASN A 1 209 ? 6.165 -0.637 2.636 1.00 82.00 209 ASN A CA 1
ATOM 1607 C C . ASN A 1 209 ? 6.621 -2.087 2.860 1.00 82.00 209 ASN A C 1
ATOM 1609 O O . ASN A 1 209 ? 6.182 -3.005 2.164 1.00 82.00 209 ASN A O 1
ATOM 1613 N N . CYS A 1 210 ? 7.535 -2.298 3.810 1.00 83.94 210 CYS A N 1
ATOM 1614 C CA . CYS A 1 210 ? 7.983 -3.636 4.173 1.00 83.94 210 CYS A CA 1
ATOM 1615 C C . CYS A 1 210 ? 7.047 -4.234 5.223 1.00 83.94 210 CYS A C 1
ATOM 1617 O O . CYS A 1 210 ? 6.728 -3.594 6.227 1.00 83.94 210 CYS A O 1
ATOM 1619 N N . LEU A 1 211 ? 6.670 -5.490 5.010 1.00 84.56 211 LEU A N 1
ATOM 1620 C CA . LEU A 1 211 ? 5.866 -6.281 5.930 1.00 84.56 211 LEU A CA 1
ATOM 1621 C C . LEU A 1 211 ? 6.736 -7.374 6.557 1.00 84.56 211 LEU A C 1
ATOM 1623 O O . LEU A 1 211 ? 7.345 -8.161 5.833 1.00 84.56 211 LEU A O 1
ATOM 1627 N N . ALA A 1 212 ? 6.745 -7.447 7.885 1.00 88.00 212 ALA A N 1
ATOM 1628 C CA . ALA A 1 212 ? 7.217 -8.604 8.635 1.00 88.00 212 ALA A CA 1
ATOM 1629 C C . ALA A 1 212 ? 6.061 -9.170 9.461 1.00 88.00 212 ALA A C 1
ATOM 1631 O O . ALA A 1 212 ? 5.249 -8.428 10.017 1.00 88.00 212 ALA A O 1
ATOM 1632 N N . ARG A 1 213 ? 5.968 -10.496 9.516 1.00 84.94 213 ARG A N 1
ATOM 1633 C CA . ARG A 1 213 ? 4.853 -11.210 10.148 1.00 84.94 213 ARG A CA 1
ATOM 1634 C C . ARG A 1 213 ? 5.316 -12.402 10.968 1.00 84.94 213 ARG A C 1
ATOM 1636 O O . ARG A 1 213 ? 6.466 -12.832 10.860 1.00 84.94 213 ARG A O 1
ATOM 1643 N N . ASP A 1 214 ? 4.394 -12.937 11.755 1.00 84.81 214 ASP A N 1
ATOM 1644 C CA . ASP A 1 214 ? 4.588 -14.145 12.556 1.00 84.81 214 ASP A CA 1
ATOM 1645 C C . ASP A 1 214 ? 5.800 -14.006 13.474 1.00 84.81 214 ASP A C 1
ATOM 1647 O O . ASP A 1 214 ? 5.843 -13.069 14.262 1.00 84.81 214 ASP A O 1
ATOM 1651 N N . GLN A 1 215 ? 6.779 -14.899 13.369 1.00 86.75 215 GLN A N 1
ATOM 1652 C CA . GLN A 1 215 ? 8.015 -14.859 14.150 1.00 86.75 215 GLN A CA 1
ATOM 1653 C C . GLN A 1 215 ? 9.226 -14.454 13.291 1.00 86.75 215 GLN A C 1
ATOM 1655 O O . GLN A 1 215 ? 10.360 -14.810 13.610 1.00 86.75 215 GLN A O 1
ATOM 1660 N N . SER A 1 216 ? 9.013 -13.714 12.197 1.00 88.38 216 SER A N 1
ATOM 1661 C CA . SER A 1 216 ? 10.104 -13.294 11.306 1.00 88.38 216 SER A CA 1
ATOM 1662 C C . SER A 1 216 ? 10.939 -12.138 11.869 1.00 88.38 216 SER A C 1
ATOM 1664 O O . SER A 1 216 ? 10.436 -11.250 12.558 1.00 88.38 216 SER A O 1
ATOM 1666 N N . ILE A 1 217 ? 12.228 -12.129 11.519 1.00 90.88 217 ILE A N 1
ATOM 1667 C CA . ILE A 1 217 ? 13.103 -10.962 11.657 1.00 90.88 217 ILE A CA 1
ATOM 1668 C C . ILE A 1 217 ? 13.374 -10.425 10.257 1.00 90.88 217 ILE A C 1
ATOM 1670 O O . ILE A 1 217 ? 13.832 -11.161 9.383 1.00 90.88 217 ILE A O 1
ATOM 1674 N N . GLN A 1 218 ? 13.153 -9.132 10.060 1.00 91.88 218 GLN A N 1
ATOM 1675 C CA . GLN A 1 218 ? 13.524 -8.433 8.841 1.00 91.88 218 GLN A CA 1
ATOM 1676 C C . GLN A 1 218 ? 14.535 -7.333 9.157 1.00 91.88 218 GLN A C 1
ATOM 1678 O O . GLN A 1 218 ? 14.238 -6.368 9.862 1.00 91.88 218 GLN A O 1
ATOM 1683 N N . ILE A 1 219 ? 15.738 -7.473 8.607 1.00 91.62 219 ILE A N 1
ATOM 1684 C CA . ILE A 1 219 ? 16.799 -6.472 8.706 1.00 91.62 219 ILE A CA 1
ATOM 1685 C C . ILE A 1 219 ? 16.864 -5.719 7.377 1.00 91.62 219 ILE A C 1
ATOM 1687 O O . ILE A 1 219 ? 17.166 -6.304 6.340 1.00 91.62 219 ILE A O 1
ATOM 1691 N N . LEU A 1 220 ? 16.539 -4.428 7.403 1.00 90.44 220 LEU A N 1
ATOM 1692 C CA . LEU A 1 220 ? 16.480 -3.559 6.219 1.00 90.44 220 LEU A CA 1
ATOM 1693 C C . LEU A 1 220 ? 17.666 -2.574 6.160 1.00 90.44 220 LEU A C 1
ATOM 1695 O O . LEU A 1 220 ? 17.932 -1.980 5.107 1.00 90.44 220 LEU A O 1
ATOM 1699 N N . GLY A 1 221 ? 18.378 -2.421 7.283 1.00 88.31 221 GLY A N 1
ATOM 1700 C CA . GLY A 1 221 ? 19.655 -1.715 7.407 1.00 88.31 221 GLY A CA 1
ATOM 1701 C C . GLY A 1 221 ? 20.870 -2.642 7.265 1.00 88.31 221 GLY A C 1
ATOM 1702 O O . GLY A 1 221 ? 20.742 -3.861 7.197 1.00 88.31 221 GLY A O 1
ATOM 1703 N N . ALA A 1 222 ? 22.072 -2.068 7.207 1.00 88.75 222 ALA A N 1
ATOM 1704 C CA . ALA A 1 222 ? 23.309 -2.850 7.164 1.00 88.75 222 ALA A CA 1
ATOM 1705 C C . ALA A 1 222 ? 23.662 -3.435 8.547 1.00 88.75 222 ALA A C 1
ATOM 1707 O O . ALA A 1 222 ? 23.377 -2.824 9.576 1.00 88.75 222 ALA A O 1
ATOM 1708 N N . VAL A 1 223 ? 24.306 -4.607 8.579 1.00 92.50 223 VAL A N 1
ATOM 1709 C CA . VAL A 1 223 ? 24.769 -5.253 9.822 1.00 92.50 223 VAL A CA 1
ATOM 1710 C C . VAL A 1 223 ? 26.287 -5.170 9.920 1.00 92.50 223 VAL A C 1
ATOM 1712 O O . VAL A 1 223 ? 26.995 -5.514 8.977 1.00 92.50 223 VAL A O 1
ATOM 1715 N N . GLY A 1 224 ? 26.794 -4.738 11.074 1.00 91.19 224 GLY A N 1
ATOM 1716 C CA . GLY A 1 224 ? 28.226 -4.673 11.383 1.00 91.19 224 GLY A CA 1
ATOM 1717 C C . GLY A 1 224 ? 28.967 -3.485 10.766 1.00 91.19 224 GLY A C 1
ATOM 1718 O O . GLY A 1 224 ? 30.109 -3.234 11.136 1.00 91.19 224 GLY A O 1
ATOM 1719 N N . VAL A 1 225 ? 28.319 -2.731 9.878 1.00 90.25 225 VAL A N 1
ATOM 1720 C CA . VAL A 1 225 ? 28.856 -1.520 9.256 1.00 90.25 225 VAL A CA 1
ATOM 1721 C C . VAL A 1 225 ? 27.748 -0.485 9.103 1.00 90.25 225 VAL A C 1
ATOM 1723 O O . VAL A 1 225 ? 26.624 -0.816 8.722 1.00 90.25 225 VAL A O 1
ATOM 1726 N N . ASP A 1 226 ? 28.070 0.777 9.371 1.00 87.25 226 ASP A N 1
ATOM 1727 C CA . ASP A 1 226 ? 27.167 1.889 9.100 1.00 87.25 226 ASP A CA 1
ATOM 1728 C C . ASP A 1 226 ? 27.367 2.399 7.664 1.00 87.25 226 ASP A C 1
ATOM 1730 O O . ASP A 1 226 ? 28.159 3.301 7.391 1.00 87.25 226 ASP A O 1
ATOM 1734 N N . LEU A 1 227 ? 26.640 1.797 6.716 1.00 84.56 227 LEU A N 1
ATOM 1735 C CA . LEU A 1 227 ? 26.623 2.271 5.326 1.00 84.56 227 LEU A CA 1
ATOM 1736 C C . LEU A 1 227 ? 25.846 3.584 5.154 1.00 84.56 227 LEU A C 1
ATOM 1738 O O . LEU A 1 227 ? 25.913 4.191 4.083 1.00 84.56 227 LEU A O 1
ATOM 1742 N N . TRP A 1 228 ? 25.097 4.016 6.171 1.00 87.44 228 TRP A N 1
ATOM 1743 C CA . TRP A 1 228 ? 24.234 5.191 6.109 1.00 87.44 228 TRP A CA 1
ATOM 1744 C C . TRP A 1 228 ? 24.982 6.488 6.379 1.00 87.44 228 TRP A C 1
ATOM 1746 O O . TRP A 1 228 ? 24.558 7.524 5.878 1.00 87.44 228 TRP A O 1
ATOM 1756 N N . ALA A 1 229 ? 26.144 6.427 7.033 1.00 83.62 229 ALA A N 1
ATOM 1757 C CA . ALA A 1 229 ? 27.009 7.581 7.277 1.00 83.62 229 ALA A CA 1
ATOM 1758 C C . ALA A 1 229 ? 27.362 8.396 6.010 1.00 83.62 229 ALA A C 1
ATOM 1760 O O . ALA A 1 229 ? 27.676 9.578 6.107 1.00 83.62 229 ALA A O 1
ATOM 1761 N N . SER A 1 230 ? 27.303 7.785 4.818 1.00 82.56 230 SER A N 1
ATOM 1762 C CA . SER A 1 230 ? 27.585 8.443 3.527 1.00 82.56 230 SER A CA 1
ATOM 1763 C C . SER A 1 230 ? 26.347 8.736 2.665 1.00 82.56 230 SER A C 1
ATOM 1765 O O . SER A 1 230 ? 26.481 9.140 1.508 1.00 82.56 230 SER A O 1
ATOM 1767 N N . ILE A 1 231 ? 25.143 8.487 3.184 1.00 87.94 231 ILE A N 1
ATOM 1768 C CA . ILE A 1 231 ? 23.875 8.660 2.466 1.00 87.94 231 ILE A CA 1
ATOM 1769 C C . ILE A 1 231 ? 23.272 9.995 2.895 1.00 87.94 231 ILE A C 1
ATOM 1771 O O . ILE A 1 231 ? 22.983 10.188 4.071 1.00 87.94 231 ILE A O 1
ATOM 1775 N N . ALA A 1 232 ? 23.062 10.919 1.956 1.00 84.62 232 ALA A N 1
ATOM 1776 C CA . ALA A 1 232 ? 22.586 12.257 2.318 1.00 84.62 232 ALA A CA 1
ATOM 1777 C C . ALA A 1 232 ? 21.059 12.343 2.463 1.00 84.62 232 ALA A C 1
ATOM 1779 O O . ALA A 1 232 ? 20.555 13.308 3.031 1.00 84.62 232 ALA A O 1
ATOM 1780 N N . PHE A 1 233 ? 20.318 11.344 1.975 1.00 87.75 233 PHE A N 1
ATOM 1781 C CA . PHE A 1 233 ? 18.880 11.243 2.202 1.00 87.75 233 PHE A CA 1
ATOM 1782 C C . PHE A 1 233 ? 18.469 9.815 2.544 1.00 87.75 233 PHE A C 1
ATOM 1784 O O . PHE A 1 233 ? 18.664 8.890 1.751 1.00 87.75 233 PHE A O 1
ATOM 1791 N N . ILE A 1 234 ? 17.855 9.653 3.716 1.00 89.81 234 ILE A N 1
ATOM 1792 C CA . ILE A 1 234 ? 17.290 8.390 4.180 1.00 89.81 234 ILE A CA 1
ATOM 1793 C C . ILE A 1 234 ? 15.836 8.625 4.561 1.00 89.81 234 ILE A C 1
ATOM 1795 O O . ILE A 1 234 ? 15.539 9.490 5.384 1.00 89.81 234 ILE A O 1
ATOM 1799 N N . LYS A 1 235 ? 14.939 7.817 4.000 1.00 90.06 235 LYS A N 1
ATOM 1800 C CA . LYS A 1 235 ? 13.533 7.778 4.398 1.00 90.06 235 LYS A CA 1
ATOM 1801 C C . LYS A 1 235 ? 13.128 6.361 4.766 1.00 90.06 235 LYS A C 1
ATOM 1803 O O . LYS A 1 235 ? 13.405 5.421 4.023 1.00 90.06 235 LYS A O 1
ATOM 1808 N N . ILE A 1 236 ? 12.464 6.229 5.908 1.00 90.00 236 ILE A N 1
ATOM 1809 C CA . ILE A 1 236 ? 11.903 4.974 6.403 1.00 90.00 236 ILE A CA 1
ATOM 1810 C C . ILE A 1 236 ? 10.424 5.218 6.669 1.00 90.00 236 ILE A C 1
ATOM 1812 O O . ILE A 1 236 ? 10.088 6.051 7.508 1.00 90.00 236 ILE A O 1
ATOM 1816 N N . GLU A 1 237 ? 9.539 4.523 5.962 1.00 86.31 237 GLU A N 1
ATOM 1817 C CA . GLU A 1 237 ? 8.096 4.727 6.124 1.00 86.31 237 GLU A CA 1
ATOM 1818 C C . GLU A 1 237 ? 7.267 3.490 5.776 1.00 86.31 237 GLU A C 1
ATOM 1820 O O . GLU A 1 237 ? 7.732 2.584 5.093 1.00 86.31 237 GLU A O 1
ATOM 1825 N N . GLY A 1 238 ? 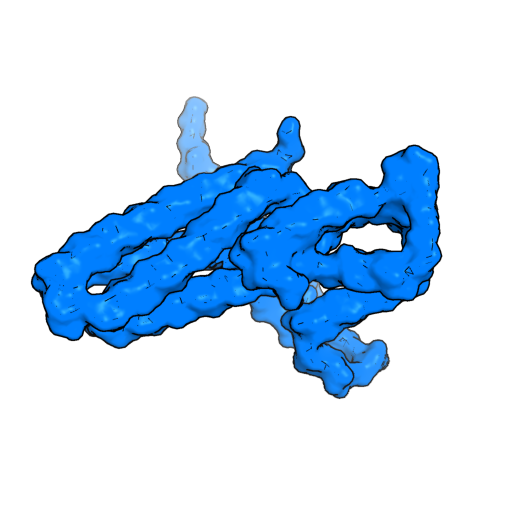6.022 3.431 6.252 1.00 77.88 238 GLY A N 1
ATOM 1826 C CA . GLY A 1 238 ? 5.104 2.338 5.906 1.00 77.88 238 GLY A CA 1
ATOM 1827 C C . GLY A 1 238 ? 5.596 0.947 6.325 1.00 77.88 238 GLY A C 1
ATOM 1828 O O . GLY A 1 238 ? 5.256 -0.041 5.682 1.00 77.88 238 GLY A O 1
ATOM 1829 N N . LEU A 1 239 ? 6.435 0.855 7.360 1.00 86.06 239 LEU A N 1
ATOM 1830 C CA . LEU A 1 239 ? 6.885 -0.428 7.892 1.00 86.06 239 LEU A CA 1
ATOM 1831 C C . LEU A 1 239 ? 5.803 -1.021 8.790 1.00 86.06 239 LEU A C 1
ATOM 1833 O O . LEU A 1 239 ? 5.312 -0.356 9.706 1.00 86.06 239 LEU A O 1
ATOM 1837 N N . VAL A 1 240 ? 5.428 -2.266 8.513 1.00 84.88 240 VAL A N 1
ATOM 1838 C CA . VAL A 1 240 ? 4.402 -2.992 9.256 1.00 84.88 240 VAL A CA 1
ATOM 1839 C C . VAL A 1 240 ? 5.020 -4.258 9.831 1.00 84.88 240 VAL A C 1
ATOM 1841 O O . VAL A 1 240 ? 5.422 -5.152 9.089 1.00 84.88 240 VAL A O 1
ATOM 1844 N N . SER A 1 241 ? 5.038 -4.347 11.161 1.00 87.56 241 SER A N 1
ATOM 1845 C CA . SER A 1 241 ? 5.390 -5.566 11.886 1.00 87.56 241 SER A CA 1
ATOM 1846 C C . SER A 1 241 ? 4.144 -6.131 12.560 1.00 87.56 241 SER A C 1
ATOM 1848 O O . SER A 1 241 ? 3.450 -5.412 13.283 1.00 87.56 241 SER A O 1
ATOM 1850 N N . MET A 1 242 ? 3.833 -7.398 12.300 1.00 82.94 242 MET A N 1
ATOM 1851 C CA . MET A 1 242 ? 2.664 -8.096 12.840 1.00 82.94 242 MET A CA 1
ATOM 1852 C C . MET A 1 242 ? 3.078 -9.262 13.737 1.00 82.94 242 MET A C 1
ATOM 1854 O O . MET A 1 242 ? 4.142 -9.849 13.549 1.00 82.94 242 MET A O 1
ATOM 1858 N N . ASN A 1 243 ? 2.192 -9.649 14.657 1.00 85.12 243 ASN A N 1
ATOM 1859 C CA . ASN A 1 243 ? 2.392 -10.763 15.589 1.00 85.12 243 ASN A CA 1
ATOM 1860 C C . ASN A 1 243 ? 3.652 -10.555 16.451 1.00 85.12 243 ASN A C 1
ATOM 1862 O O . ASN A 1 243 ? 3.725 -9.578 17.194 1.00 85.12 243 ASN A O 1
ATOM 1866 N N . GLU A 1 244 ? 4.633 -11.448 16.348 1.00 85.62 244 GLU A N 1
ATOM 1867 C CA . GLU A 1 244 ? 5.899 -11.416 17.089 1.00 85.62 244 GLU A CA 1
ATOM 1868 C C . GLU A 1 244 ? 7.080 -11.018 16.188 1.00 85.62 244 GLU A C 1
ATOM 1870 O O .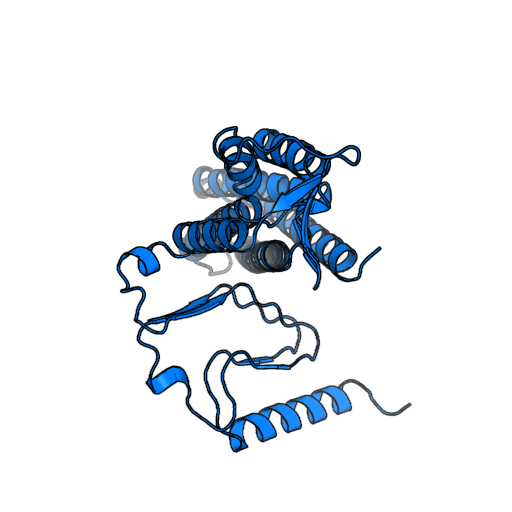 GLU A 1 244 ? 8.242 -11.283 16.514 1.00 85.62 244 GLU A O 1
ATOM 1875 N N . ALA A 1 245 ? 6.793 -10.409 15.035 1.00 89.88 245 ALA A N 1
ATOM 1876 C CA . ALA A 1 245 ? 7.810 -10.058 14.066 1.00 89.88 245 ALA A CA 1
ATOM 1877 C C . ALA A 1 245 ? 8.630 -8.850 14.518 1.00 89.88 245 ALA A C 1
ATOM 1879 O O . ALA A 1 245 ? 8.142 -7.938 15.197 1.00 89.88 245 ALA A O 1
ATOM 1880 N N . ILE A 1 246 ? 9.886 -8.825 14.084 1.00 90.94 246 ILE A N 1
ATOM 1881 C CA . ILE A 1 246 ? 10.834 -7.753 14.367 1.00 90.94 246 ILE A CA 1
ATOM 1882 C C . ILE A 1 246 ? 11.286 -7.151 13.039 1.00 90.94 246 ILE A C 1
ATOM 1884 O O . ILE A 1 246 ? 11.782 -7.860 12.166 1.00 90.94 246 ILE A O 1
ATOM 1888 N N . GLN A 1 247 ? 11.166 -5.831 12.902 1.00 92.56 247 GLN A N 1
ATOM 1889 C CA . GLN A 1 247 ? 11.751 -5.084 11.790 1.00 92.56 247 GLN A CA 1
ATOM 1890 C C . GLN A 1 247 ? 12.805 -4.120 12.312 1.00 92.56 247 GLN A C 1
ATOM 1892 O O . GLN A 1 247 ? 12.532 -3.304 13.190 1.00 92.56 247 GLN A O 1
ATOM 1897 N N . ILE A 1 248 ? 14.001 -4.190 11.736 1.00 91.81 248 ILE A N 1
ATOM 1898 C CA . ILE A 1 248 ? 15.097 -3.277 12.046 1.00 91.81 248 ILE A CA 1
ATOM 1899 C C . ILE A 1 248 ? 15.466 -2.541 10.774 1.00 91.81 248 ILE A C 1
ATOM 1901 O O . ILE A 1 248 ? 16.049 -3.104 9.847 1.00 91.81 248 ILE A O 1
ATOM 1905 N N . ALA A 1 249 ? 15.089 -1.269 10.732 1.00 90.88 249 ALA A N 1
ATOM 1906 C CA . ALA A 1 249 ? 15.269 -0.456 9.546 1.00 90.88 249 ALA A CA 1
ATOM 1907 C C . ALA A 1 249 ? 16.611 0.267 9.492 1.00 90.88 249 ALA A C 1
ATOM 1909 O O . ALA A 1 249 ? 17.048 0.596 8.400 1.00 90.88 249 ALA A O 1
ATOM 1910 N N . VAL A 1 250 ? 17.259 0.480 10.638 1.00 89.81 250 VAL A N 1
ATOM 1911 C CA . VAL A 1 250 ? 18.528 1.209 10.766 1.00 89.81 250 VAL A CA 1
ATOM 1912 C C . VAL A 1 250 ? 19.732 0.260 10.780 1.00 89.81 250 VAL A C 1
ATOM 1914 O O . VAL A 1 250 ? 19.561 -0.922 11.088 1.00 89.81 250 VAL A O 1
ATOM 1917 N N . PRO A 1 251 ? 20.951 0.731 10.456 1.00 92.00 251 PRO A N 1
ATOM 1918 C CA . PRO A 1 251 ? 22.156 -0.059 10.615 1.00 92.00 251 PRO A CA 1
ATOM 1919 C C . PRO A 1 251 ? 22.341 -0.466 12.072 1.00 92.00 251 PRO A C 1
ATOM 1921 O O . PRO A 1 251 ? 22.108 0.324 12.987 1.00 92.00 251 PRO A O 1
ATOM 1924 N N . ILE A 1 252 ? 22.773 -1.703 12.282 1.00 94.06 252 ILE A N 1
ATOM 1925 C CA . ILE A 1 252 ? 23.009 -2.258 13.614 1.00 94.06 252 ILE A CA 1
ATOM 1926 C C . ILE A 1 252 ? 24.375 -2.916 13.687 1.00 94.06 252 ILE A C 1
ATOM 1928 O O . ILE A 1 252 ? 24.930 -3.384 12.691 1.00 94.06 252 ILE A O 1
ATOM 1932 N N . THR A 1 253 ? 24.928 -2.985 14.892 1.00 94.75 253 THR A N 1
ATOM 1933 C CA . THR A 1 253 ? 26.165 -3.727 15.125 1.00 94.75 253 THR A CA 1
ATOM 1934 C C . THR A 1 253 ? 25.917 -5.232 15.016 1.00 94.75 253 THR A C 1
ATOM 1936 O O . THR A 1 253 ? 24.792 -5.717 15.160 1.00 94.75 253 THR A O 1
ATOM 1939 N N . LEU A 1 254 ? 26.990 -6.001 14.811 1.00 94.69 254 LEU A N 1
ATOM 1940 C CA . LEU A 1 254 ? 26.907 -7.462 14.819 1.00 94.69 254 LEU A CA 1
ATOM 1941 C C . LEU A 1 254 ? 26.430 -8.008 16.180 1.00 94.69 254 LEU A C 1
ATOM 1943 O O . LEU A 1 254 ? 25.779 -9.047 16.223 1.00 94.69 254 LEU A O 1
ATOM 1947 N N . GLY A 1 255 ? 26.731 -7.303 17.278 1.00 95.62 255 GLY A N 1
ATOM 1948 C CA . GLY A 1 255 ? 26.266 -7.655 18.622 1.00 95.62 255 GLY A CA 1
ATOM 1949 C C . GLY A 1 255 ? 24.747 -7.570 18.747 1.00 95.62 255 GLY A C 1
ATOM 1950 O O . GLY A 1 255 ? 24.117 -8.562 19.096 1.00 95.62 255 GLY A O 1
ATOM 1951 N N . VAL A 1 256 ? 24.161 -6.431 18.357 1.00 92.19 256 VAL A N 1
ATOM 1952 C CA . VAL A 1 256 ? 22.699 -6.234 18.363 1.00 92.19 256 VAL A CA 1
ATOM 1953 C C . VAL A 1 256 ? 22.007 -7.249 17.454 1.00 92.19 256 VAL A C 1
ATOM 1955 O O . VAL A 1 256 ? 20.983 -7.813 17.821 1.00 92.19 256 VAL A O 1
ATOM 1958 N N . PHE A 1 257 ? 22.579 -7.533 16.280 1.00 94.00 257 PHE A N 1
ATOM 1959 C CA . PHE A 1 257 ? 22.021 -8.543 15.381 1.00 94.00 257 PHE A CA 1
ATOM 1960 C C . PHE A 1 257 ? 21.954 -9.932 16.032 1.00 94.00 257 PHE A C 1
ATOM 1962 O O . PHE A 1 257 ? 20.921 -10.595 15.951 1.00 94.00 257 PHE A O 1
ATOM 1969 N N . ARG A 1 258 ? 23.032 -10.361 16.702 1.00 94.62 258 ARG A N 1
ATOM 1970 C CA . ARG A 1 258 ? 23.071 -11.645 17.419 1.00 94.62 258 ARG A CA 1
ATOM 1971 C C . ARG A 1 258 ? 22.071 -11.682 18.569 1.00 94.62 258 ARG A C 1
ATOM 1973 O O . ARG A 1 258 ? 21.338 -12.652 18.681 1.00 94.62 258 ARG A O 1
ATOM 1980 N N . GLU A 1 259 ? 21.980 -10.615 19.357 1.00 93.31 259 GLU A N 1
ATOM 1981 C CA . GLU A 1 259 ? 21.034 -10.524 20.476 1.00 93.31 259 GLU A CA 1
ATOM 1982 C C . GLU A 1 259 ? 19.573 -10.645 20.018 1.00 93.31 259 GLU A C 1
ATOM 1984 O O . GLU A 1 259 ? 18.778 -11.374 20.618 1.00 93.31 259 GLU A O 1
ATOM 1989 N N . VAL A 1 260 ? 19.218 -9.971 18.921 1.00 91.38 260 VAL A N 1
ATOM 1990 C CA . VAL A 1 260 ? 17.876 -10.049 18.328 1.00 91.38 260 VAL A CA 1
ATOM 1991 C C . VAL A 1 260 ? 17.594 -11.459 17.810 1.00 91.38 260 VAL A C 1
ATOM 1993 O O . VAL A 1 260 ? 16.501 -11.983 18.032 1.00 91.38 260 VAL A O 1
ATOM 1996 N N . LEU A 1 261 ? 18.577 -12.089 17.161 1.00 92.38 261 LEU A N 1
ATOM 1997 C CA . LEU A 1 261 ? 18.459 -13.463 16.677 1.00 92.38 261 LEU A CA 1
ATOM 1998 C C . LEU A 1 261 ? 18.271 -14.457 17.832 1.00 92.38 261 LEU A C 1
ATOM 2000 O O . LEU A 1 261 ? 17.374 -15.296 17.778 1.00 92.38 261 LEU A O 1
ATOM 2004 N N . ASP A 1 262 ? 19.066 -14.332 18.893 1.00 92.31 262 ASP A N 1
ATOM 2005 C CA . ASP A 1 262 ? 18.989 -15.190 20.076 1.00 92.31 262 ASP A CA 1
ATOM 2006 C C . ASP A 1 262 ? 17.647 -15.029 20.798 1.00 92.31 262 ASP A C 1
ATOM 2008 O O . ASP A 1 262 ? 16.989 -16.021 21.120 1.00 92.31 262 ASP A O 1
ATOM 2012 N N . THR A 1 263 ? 17.193 -13.787 20.982 1.00 88.25 263 THR A N 1
ATOM 2013 C CA . THR A 1 263 ? 15.884 -13.481 21.577 1.00 88.25 263 THR A CA 1
ATOM 2014 C C . THR A 1 263 ? 14.753 -14.120 20.777 1.00 88.25 263 THR A C 1
ATOM 2016 O O . THR A 1 263 ? 13.834 -14.710 21.351 1.00 88.25 263 THR A O 1
ATOM 2019 N N . GLN A 1 264 ? 14.812 -14.045 19.447 1.00 88.56 264 GLN A N 1
ATOM 2020 C CA . GLN A 1 264 ? 13.776 -14.636 18.610 1.00 88.56 264 GLN A CA 1
ATOM 2021 C C . GLN A 1 264 ? 13.811 -16.165 18.641 1.00 88.56 264 GLN A C 1
ATOM 2023 O O . GLN A 1 264 ? 12.760 -16.790 18.756 1.00 88.56 264 GLN A O 1
ATOM 2028 N N . ASN A 1 265 ? 14.999 -16.775 18.628 1.00 88.12 265 ASN A N 1
ATOM 2029 C CA . ASN A 1 265 ? 15.147 -18.223 18.786 1.00 88.12 265 ASN A CA 1
ATOM 2030 C C . ASN A 1 265 ? 14.542 -18.712 20.110 1.00 88.12 265 ASN A C 1
ATOM 2032 O O . ASN A 1 265 ? 13.859 -19.735 20.135 1.00 88.12 265 ASN A O 1
ATOM 2036 N N . GLN A 1 266 ? 14.740 -17.965 21.201 1.00 87.25 266 GLN A N 1
ATOM 2037 C CA . GLN A 1 266 ? 14.131 -18.276 22.497 1.00 87.25 266 GLN A CA 1
ATOM 2038 C C . GLN A 1 266 ? 12.600 -18.190 22.453 1.00 87.25 266 GLN A C 1
ATOM 2040 O O . GLN A 1 266 ? 11.926 -19.077 22.979 1.00 87.25 266 GLN A O 1
ATOM 2045 N N . ARG A 1 267 ? 12.038 -17.165 21.798 1.00 84.12 267 ARG A N 1
ATOM 2046 C CA . ARG A 1 267 ? 10.580 -17.017 21.627 1.00 84.12 267 ARG A CA 1
ATOM 2047 C C . ARG A 1 267 ? 9.980 -18.156 20.808 1.00 84.12 267 ARG A C 1
ATOM 2049 O O . ARG A 1 267 ? 8.997 -18.760 21.236 1.00 84.12 267 ARG A O 1
ATOM 2056 N N . ILE A 1 268 ? 10.616 -18.508 19.690 1.00 84.25 268 ILE A N 1
ATOM 2057 C CA . ILE A 1 268 ? 10.202 -19.635 18.845 1.00 84.25 268 ILE A CA 1
ATOM 2058 C C . ILE A 1 268 ? 10.221 -20.932 19.663 1.00 84.25 268 ILE A C 1
ATOM 2060 O O . ILE A 1 268 ? 9.223 -21.653 19.701 1.00 84.25 268 ILE A O 1
ATOM 2064 N N . ALA A 1 269 ? 11.308 -21.197 20.394 1.00 84.69 269 ALA A N 1
ATOM 2065 C CA . ALA A 1 269 ? 11.422 -22.382 21.242 1.00 84.69 269 ALA A CA 1
ATOM 2066 C C . ALA A 1 269 ? 10.345 -22.436 22.343 1.00 84.69 269 ALA A C 1
ATOM 2068 O O . ALA A 1 269 ? 9.799 -23.504 22.610 1.00 84.69 269 ALA A O 1
ATOM 2069 N N . ALA A 1 270 ? 9.996 -21.299 22.954 1.00 80.12 270 ALA A N 1
ATOM 2070 C CA . ALA A 1 270 ? 8.934 -21.220 23.960 1.00 80.12 270 ALA A CA 1
ATOM 2071 C C . ALA A 1 270 ? 7.526 -21.439 23.371 1.00 80.12 270 ALA A C 1
ATOM 2073 O O . ALA A 1 270 ? 6.655 -21.989 24.042 1.00 80.12 270 ALA A O 1
ATOM 2074 N N . SER A 1 271 ? 7.305 -21.051 22.111 1.00 73.38 271 SER A N 1
ATOM 2075 C CA . SER A 1 271 ? 6.025 -21.225 21.408 1.00 73.38 271 SER A CA 1
ATOM 2076 C C . SER A 1 271 ? 5.752 -22.665 20.938 1.00 73.38 271 SER A C 1
ATOM 2078 O O . SER A 1 271 ? 4.645 -22.982 20.495 1.00 73.38 271 SER A O 1
ATOM 2080 N N . HIS A 1 272 ? 6.734 -23.565 21.057 1.00 62.66 272 HIS A N 1
ATOM 2081 C CA . HIS A 1 272 ? 6.608 -24.994 20.760 1.00 62.66 272 HIS A CA 1
ATOM 2082 C C . HIS A 1 272 ? 6.967 -25.829 21.998 1.00 62.66 272 HIS A C 1
ATOM 2084 O O . HIS A 1 272 ? 8.093 -26.324 22.102 1.00 62.66 272 HIS A O 1
ATOM 2090 N N . PRO A 1 273 ? 6.036 -26.023 22.955 1.00 48.62 273 PRO A N 1
ATOM 2091 C CA . PRO A 1 273 ? 6.292 -26.931 24.062 1.00 48.62 273 PRO A CA 1
ATOM 2092 C C . PRO A 1 273 ? 6.540 -28.334 23.498 1.00 48.62 273 PRO A C 1
ATOM 2094 O O . PRO A 1 273 ? 5.754 -28.830 22.687 1.00 48.62 273 PRO A O 1
ATOM 2097 N N . LYS A 1 274 ? 7.675 -28.930 23.891 1.00 50.34 274 LYS A N 1
ATOM 2098 C CA . LYS A 1 274 ? 8.108 -30.275 23.482 1.00 50.34 274 LYS A CA 1
ATOM 2099 C C . LYS A 1 274 ? 6.919 -31.242 23.557 1.00 50.34 274 LYS A C 1
ATOM 2101 O O . LYS A 1 274 ? 6.338 -31.397 24.629 1.00 50.34 274 LYS A O 1
ATOM 2106 N N . ARG A 1 275 ? 6.565 -31.837 22.415 1.00 41.94 275 ARG A N 1
ATOM 2107 C CA . ARG A 1 275 ? 5.681 -33.007 22.358 1.00 41.94 275 ARG A CA 1
ATOM 2108 C C . ARG A 1 275 ? 6.373 -34.218 22.962 1.00 41.94 275 ARG A C 1
ATOM 2110 O O . ARG A 1 275 ? 7.605 -34.329 22.767 1.00 41.94 275 ARG A O 1
#

pLDDT: mean 88.37, std 8.1, range [41.94, 97.88]

Organism: NCBI:txid1095630

Foldseek 3Di:
DDPLLVLLLVLLVLLLVLLVLLLVLLVVCCVVPVVCVVVSVVLNVLSVLLNLLSVLCNVAPLLSDLLLSLLSNQLSVLSVQLSVLSVCPPVPDDPVSNVVSSVSNSVSSVSSLLSLQARPGQWDDDPPFTKRQLVSQVVSQVSSCVSPNNVSGHPVNVLVVVVPDDADPRRMDTDDPVSVVVSVVVSCCSNCVVCVPDDPPAAEEEAASDEAEDLEEAEQEAEQDQPCVRHPYYYYYSYYYYDNYHYHNGYDYNVVVVVSVVVSVVVVCVVDDDD

Secondary structure (DSSP, 8-state):
--HHHHHHHHHHHHHHHHHHHHHHHHHHHHHH-GGGHHHHHHHHHHHHHHHHHHHHHHH-GGG--HHHHHHHHHHHHHHHHHHHHHHTTTTT--HHHHHHHHHHHHHHHHHHHHHHHT--TTEEE-SS-EEEEHHHHHHHHHHHHHHH-GGG--HHHHHHHHH-PPP-TTSEEEEPHHHHHHHHHHHHHHH-GGGGGS-TTS-EEEEES-EE-TT-EEE-S-BSS-GGGG-SEEEEE--EE-TT-EEE-S-B-HHHHHHHHHHHHHHHHHHS---

Sequence (275 aa):
MSEEAMEVALAAADASSILNAVSDLIQTATDVYPSLKGKLQSHTGEINKAKLVVDLIRNQKGLQTSGVIAGIRMLESHGKILKSDLMSLGKNKDENNLKTIGEKLRDARKSLIQHIRLASVGLAKDDIAITVDTKVVKSTDKAVKKILGEELGLDIALFLTRLEHNPDAKGKIRLTEKEYEYWTRHQIKIAHPETTTLSTEVKTRIVCNCLARDQSIQILGAVGVDLWASIAFIKIEGLVSMNEAIQIAVPITLGVFREVLDTQNQRIAASHPKR

Radius of gyration: 21.61 Å; chains: 1; bounding box: 57×52×60 Å